Protein AF-A0A924IIY8-F1 (afdb_monomer_lite)

Radius of gyration: 19.08 Å; chains: 1; bounding box: 59×40×42 Å

Foldseek 3Di:
DLLVVLLVVCCVQLPPNRPDCPDDDDDPDDDDDDDDPVPVQVLLVCCLVRPLCSQLLDWAWDFALLCVVLVQALVLLVVLVVLQVVLVWDDDPQWIDGPLEDDIFGRLSCLSPVDPVSVVDTTDTATKGWDLQQQEPVQWDADPVSDIDGDDSSRTDIDHSCLNLLRHLLCLLQQQQDQPHSVSLHLSLVLLCQQPVDQFLLDAGDDDDPVSCVRVSSVSSSSSNRSSSNSSNVSCVSNVNDDGDTCLSVLSSNLSSLSVSSPDPSGDSSSNSSSSRSNRVSSVVND

pLDDT: mean 81.84, std 19.18, range [26.52, 98.5]

Structure (mmCIF, N/CA/C/O backbone):
data_AF-A0A924IIY8-F1
#
_entry.id   AF-A0A924IIY8-F1
#
loop_
_atom_site.group_PDB
_atom_site.id
_atom_site.type_symbol
_atom_site.label_atom_id
_atom_site.label_alt_id
_atom_site.label_comp_id
_atom_site.label_asym_id
_atom_site.label_entity_id
_atom_site.label_seq_id
_atom_site.pdbx_PDB_ins_code
_atom_site.Cartn_x
_atom_site.Cartn_y
_atom_site.Cartn_z
_atom_site.occupancy
_atom_site.B_iso_or_equiv
_atom_site.auth_seq_id
_atom_site.auth_comp_id
_atom_site.auth_asym_id
_atom_site.auth_atom_id
_atom_site.pdbx_PDB_model_num
ATOM 1 N N . ALA A 1 1 ? -24.918 -17.134 3.881 1.00 52.47 1 ALA A N 1
ATOM 2 C CA . ALA A 1 1 ? -24.886 -17.350 5.351 1.00 52.47 1 ALA A CA 1
ATOM 3 C C . ALA A 1 1 ? -23.780 -16.541 6.041 1.00 52.47 1 ALA A C 1
ATOM 5 O O . ALA A 1 1 ? -24.113 -15.755 6.914 1.00 52.47 1 ALA A O 1
ATOM 6 N N . LYS A 1 2 ? -22.499 -16.675 5.645 1.00 52.25 2 LYS A N 1
ATOM 7 C CA . LYS A 1 2 ? -21.386 -15.888 6.226 1.00 52.25 2 LYS A CA 1
ATOM 8 C C . LYS A 1 2 ? -21.508 -14.377 5.997 1.00 52.25 2 LYS A C 1
ATOM 10 O O . LYS A 1 2 ? -21.365 -13.621 6.942 1.00 52.25 2 LYS A O 1
ATOM 15 N N . GLU A 1 3 ? -21.839 -13.957 4.778 1.00 44.81 3 GLU A N 1
ATOM 16 C CA . GLU A 1 3 ? -21.998 -12.534 4.438 1.00 44.81 3 GLU A CA 1
ATOM 17 C C . GLU A 1 3 ? -23.143 -11.870 5.212 1.00 44.81 3 GLU A C 1
ATOM 19 O O . GLU A 1 3 ? -22.973 -10.800 5.780 1.00 44.81 3 GLU A O 1
ATOM 24 N N . ARG A 1 4 ? -24.279 -12.564 5.342 1.00 54.59 4 ARG A N 1
ATOM 25 C CA . ARG A 1 4 ? -25.405 -12.128 6.176 1.00 54.59 4 ARG A CA 1
ATOM 26 C C . ARG A 1 4 ? -24.995 -11.906 7.635 1.00 54.59 4 ARG A C 1
ATOM 28 O O . ARG A 1 4 ? -25.274 -10.847 8.177 1.00 54.59 4 ARG A O 1
ATOM 35 N N . ALA A 1 5 ? -24.300 -12.871 8.240 1.00 59.94 5 ALA A N 1
ATOM 36 C CA . ALA A 1 5 ? -23.811 -12.738 9.612 1.00 59.94 5 ALA A CA 1
ATOM 37 C C . ALA A 1 5 ? -22.799 -11.586 9.760 1.00 59.94 5 ALA A C 1
ATOM 39 O O . ALA A 1 5 ? -22.789 -10.899 10.779 1.00 59.94 5 ALA A O 1
ATOM 40 N N . ALA A 1 6 ? -21.973 -11.354 8.733 1.00 57.12 6 ALA A N 1
ATOM 41 C CA . ALA A 1 6 ? -21.043 -10.237 8.698 1.00 57.12 6 ALA A CA 1
ATOM 42 C C . ALA A 1 6 ? -21.792 -8.898 8.664 1.00 57.12 6 ALA A C 1
ATOM 44 O O . ALA A 1 6 ? -21.551 -8.074 9.537 1.00 57.12 6 ALA A O 1
ATOM 45 N N . VAL A 1 7 ? -22.754 -8.713 7.752 1.00 56.12 7 VAL A N 1
ATOM 46 C CA . VAL A 1 7 ? -23.570 -7.487 7.650 1.00 56.12 7 VAL A CA 1
ATOM 47 C C . VAL A 1 7 ? -24.354 -7.221 8.940 1.00 56.12 7 VAL A C 1
ATOM 49 O O . VAL A 1 7 ? -24.272 -6.119 9.478 1.00 56.12 7 VAL A O 1
ATOM 52 N N . GLU A 1 8 ? -25.024 -8.234 9.498 1.00 61.72 8 GLU A N 1
ATOM 53 C CA . GLU A 1 8 ? -25.770 -8.120 10.764 1.00 61.72 8 GLU A CA 1
ATOM 54 C C . GLU A 1 8 ? -24.857 -7.694 11.938 1.00 61.72 8 GLU A C 1
ATOM 56 O O . GLU A 1 8 ? -25.282 -6.962 12.832 1.00 61.72 8 GLU A O 1
ATOM 61 N N . SER A 1 9 ? -23.573 -8.080 11.926 1.00 62.53 9 SER A N 1
ATOM 62 C CA . SER A 1 9 ? -22.620 -7.717 12.988 1.00 62.53 9 SER A CA 1
ATOM 63 C C . SER A 1 9 ? -22.178 -6.242 12.974 1.00 62.53 9 SER A C 1
ATOM 65 O O . SER A 1 9 ? -21.829 -5.697 14.025 1.00 62.53 9 SER A O 1
ATOM 67 N N . ILE A 1 10 ? -22.242 -5.576 11.815 1.00 59.53 10 ILE A N 1
ATOM 68 C CA . ILE A 1 10 ? -21.814 -4.177 11.602 1.00 59.53 10 ILE A CA 1
ATOM 69 C C . ILE A 1 10 ? -22.979 -3.180 11.588 1.00 59.53 10 ILE A C 1
ATOM 71 O O . ILE A 1 10 ? -22.729 -1.975 11.661 1.00 59.53 10 ILE A O 1
ATOM 75 N N . GLU A 1 11 ? -24.237 -3.635 11.558 1.00 55.94 11 GLU A N 1
ATOM 76 C CA . GLU A 1 11 ? -25.427 -2.762 11.587 1.00 55.94 11 GLU A CA 1
ATOM 77 C C . GLU A 1 11 ? -25.399 -1.779 12.772 1.00 55.94 11 GLU A C 1
ATOM 79 O O . GLU A 1 11 ? -25.671 -0.585 12.617 1.00 55.94 11 GLU A O 1
ATOM 84 N N . ASN A 1 12 ? -24.953 -2.250 13.941 1.00 53.00 12 ASN A N 1
ATOM 85 C CA . ASN A 1 12 ? -24.800 -1.428 15.146 1.00 53.00 12 ASN A CA 1
ATOM 86 C C . ASN A 1 12 ? -23.658 -0.395 15.052 1.00 53.00 12 ASN A C 1
ATOM 88 O O . ASN A 1 12 ? -23.669 0.589 15.792 1.00 53.00 12 ASN A O 1
ATOM 92 N N . ALA A 1 13 ? -22.674 -0.604 14.169 1.00 49.53 13 ALA A N 1
ATOM 93 C CA . ALA A 1 13 ? -21.545 0.305 13.950 1.00 49.53 13 ALA A CA 1
ATOM 94 C C . ALA A 1 13 ? -21.816 1.334 12.833 1.00 49.53 13 ALA A C 1
ATOM 96 O O . ALA A 1 13 ? -21.339 2.465 12.907 1.00 49.53 13 ALA A O 1
ATOM 97 N N . LEU A 1 14 ? -22.602 0.973 11.810 1.00 44.78 14 LEU A N 1
ATOM 98 C CA . LEU A 1 14 ? -22.901 1.835 10.654 1.00 44.78 14 LEU A CA 1
ATOM 99 C C . LEU A 1 14 ? -24.165 2.704 10.836 1.00 44.78 14 LEU A C 1
ATOM 101 O O . LEU A 1 14 ? -24.318 3.730 10.156 1.00 44.78 14 LEU A O 1
ATOM 105 N N . GLY A 1 15 ? -25.058 2.349 11.769 1.00 54.72 15 GLY A N 1
ATOM 106 C CA . GLY A 1 15 ? -26.266 3.119 12.092 1.00 54.72 15 GLY A CA 1
ATOM 107 C C . GLY A 1 15 ? -27.217 3.269 10.893 1.00 54.72 15 GLY A C 1
ATOM 108 O O . GLY A 1 15 ? -27.428 2.329 10.136 1.00 54.72 15 GLY A O 1
ATOM 109 N N . PHE A 1 16 ? -27.783 4.465 10.668 1.00 36.94 16 PHE A N 1
ATOM 110 C CA . PHE A 1 16 ? -28.710 4.745 9.546 1.00 36.94 16 PHE A CA 1
ATOM 111 C C . PHE A 1 16 ? -28.099 4.626 8.134 1.00 36.94 16 PHE A C 1
ATOM 113 O O . PHE A 1 16 ? -28.838 4.705 7.159 1.00 36.94 16 PHE A O 1
ATOM 120 N N . VAL A 1 17 ? -26.773 4.474 8.018 1.00 36.62 17 VAL A N 1
ATOM 121 C CA . VAL A 1 17 ? -26.061 4.251 6.739 1.00 36.62 17 VAL A CA 1
ATOM 122 C C . VAL A 1 17 ? -25.710 2.772 6.553 1.00 36.62 17 VAL A C 1
ATOM 124 O O . VAL A 1 17 ? -25.133 2.396 5.538 1.00 36.62 17 VAL A O 1
ATOM 127 N N . SER A 1 18 ? -26.089 1.913 7.507 1.00 35.19 18 SER A N 1
ATOM 128 C CA . SER A 1 18 ? -26.049 0.476 7.280 1.00 35.19 18 SER A CA 1
ATOM 129 C C . SER A 1 18 ? -26.914 0.133 6.063 1.00 35.19 18 SER A C 1
ATOM 131 O O . SER A 1 18 ? -28.050 0.624 5.995 1.00 35.19 18 SER A O 1
ATOM 133 N N . PRO A 1 19 ? -26.433 -0.692 5.114 1.00 38.88 19 PRO A N 1
ATOM 134 C CA . PRO A 1 19 ? -27.313 -1.276 4.118 1.00 38.88 19 PRO A CA 1
ATOM 135 C C . PRO A 1 19 ? -28.394 -2.051 4.874 1.00 38.88 19 PRO A C 1
ATOM 137 O O . PRO A 1 19 ? -28.122 -3.093 5.463 1.00 38.88 19 PRO A O 1
ATOM 140 N N . ARG A 1 20 ? -29.624 -1.529 4.922 1.00 33.03 20 ARG A N 1
ATOM 141 C CA . ARG A 1 20 ? -30.752 -2.323 5.407 1.00 33.03 20 ARG A CA 1
ATOM 142 C C . ARG A 1 20 ? -31.046 -3.329 4.310 1.00 33.03 20 ARG A C 1
ATOM 144 O O . ARG A 1 20 ? -31.446 -2.926 3.219 1.00 33.03 20 ARG A O 1
ATOM 151 N N . MET A 1 21 ? -30.824 -4.613 4.576 1.00 34.44 21 MET A N 1
ATOM 152 C CA . MET A 1 21 ? -31.260 -5.662 3.656 1.00 34.44 21 MET A CA 1
ATOM 153 C C . MET A 1 21 ? -32.789 -5.633 3.582 1.00 34.44 21 MET A C 1
ATOM 155 O O . MET A 1 21 ? -33.468 -6.123 4.479 1.00 34.44 21 MET A O 1
ATOM 159 N N . ALA A 1 22 ? -33.322 -4.997 2.538 1.00 32.97 22 ALA A N 1
ATOM 160 C CA . ALA A 1 22 ? -34.757 -4.926 2.292 1.00 32.97 22 ALA A CA 1
ATOM 161 C C . ALA A 1 22 ? -35.257 -6.173 1.545 1.00 32.97 22 ALA A C 1
ATOM 163 O O . ALA A 1 22 ? -36.327 -6.666 1.874 1.00 32.97 22 ALA A O 1
ATOM 164 N N . GLU A 1 23 ? -34.473 -6.707 0.600 1.00 26.52 23 GLU A N 1
ATOM 165 C CA . GLU A 1 23 ? -34.802 -7.901 -0.191 1.00 26.52 23 GLU A CA 1
ATOM 166 C C . GLU A 1 23 ? -33.554 -8.465 -0.901 1.00 26.52 23 GLU A C 1
ATOM 168 O O . GLU A 1 23 ? -32.590 -7.740 -1.153 1.00 26.52 23 GLU A O 1
ATOM 173 N N . PHE A 1 24 ? -33.570 -9.769 -1.201 1.00 31.72 24 PHE A N 1
ATOM 174 C CA . PHE A 1 24 ? -32.517 -10.499 -1.919 1.00 31.72 24 PHE A CA 1
ATOM 175 C C . PHE A 1 24 ? -32.886 -10.604 -3.405 1.00 31.72 24 PHE A C 1
ATOM 177 O O . PHE A 1 24 ? -33.968 -11.093 -3.724 1.00 31.72 24 PHE A O 1
ATOM 184 N N . ALA A 1 25 ? -31.992 -10.187 -4.305 1.00 30.00 25 ALA A N 1
ATOM 185 C CA . ALA A 1 25 ? -32.131 -10.398 -5.745 1.00 30.00 25 ALA A CA 1
ATOM 186 C C . ALA A 1 25 ? -30.875 -11.096 -6.282 1.00 30.00 25 ALA A C 1
ATOM 188 O O . ALA A 1 25 ? -29.786 -10.524 -6.252 1.00 30.00 25 ALA A O 1
ATOM 189 N N . ASP A 1 26 ? -31.041 -12.331 -6.757 1.00 31.41 26 ASP A N 1
ATOM 190 C CA . ASP A 1 26 ? -30.013 -13.067 -7.492 1.00 31.41 26 ASP A CA 1
ATOM 191 C C . ASP A 1 26 ? -30.068 -12.615 -8.957 1.00 31.41 26 ASP A C 1
ATOM 193 O O . ASP A 1 26 ? -31.024 -12.908 -9.678 1.00 31.41 26 ASP A O 1
ATOM 197 N N . LEU A 1 27 ? -29.107 -11.790 -9.368 1.00 34.91 27 LEU A N 1
ATOM 198 C CA . LEU A 1 27 ? -29.024 -11.256 -10.725 1.00 34.91 27 LEU A CA 1
ATOM 199 C C . LEU A 1 27 ? -27.827 -11.900 -11.424 1.00 34.91 27 LEU A C 1
ATOM 201 O O . LEU A 1 27 ? -26.723 -11.362 -11.421 1.00 34.91 27 LEU A O 1
ATOM 205 N N . GLU A 1 28 ? -28.076 -13.054 -12.043 1.00 34.31 28 GLU A N 1
ATOM 206 C CA . GLU A 1 28 ? -27.078 -13.938 -12.664 1.00 34.31 28 GLU A CA 1
ATOM 207 C C . GLU A 1 28 ? -26.211 -13.282 -13.765 1.00 34.31 28 GLU A C 1
ATOM 209 O O . GLU A 1 28 ? -25.183 -13.846 -14.139 1.00 34.31 28 GLU A O 1
ATOM 214 N N . THR A 1 29 ? -26.585 -12.121 -14.327 1.00 27.55 29 THR A N 1
ATOM 215 C CA . THR A 1 29 ? -25.996 -11.661 -15.605 1.00 27.55 29 THR A CA 1
ATOM 216 C C . THR A 1 29 ? -25.625 -10.181 -15.730 1.00 27.55 29 THR A C 1
ATOM 218 O O . THR A 1 29 ? -25.222 -9.772 -16.819 1.00 27.55 29 THR A O 1
ATOM 221 N N . LEU A 1 30 ? -25.732 -9.341 -14.694 1.00 30.48 30 LEU A N 1
ATOM 222 C CA . LEU A 1 30 ? -25.447 -7.903 -14.845 1.00 30.48 30 LEU A CA 1
ATOM 223 C C . LEU A 1 30 ? -24.623 -7.331 -13.691 1.00 30.48 30 LEU A C 1
ATOM 225 O O . LEU A 1 30 ? -25.127 -7.090 -12.601 1.00 30.48 30 LEU A O 1
ATOM 229 N N . GLY A 1 31 ? -23.364 -7.011 -13.988 1.00 31.70 31 GLY A N 1
ATOM 230 C CA . GLY A 1 31 ? -22.522 -6.176 -13.143 1.00 31.70 31 GLY A CA 1
ATOM 231 C C . GLY A 1 31 ? -21.610 -5.305 -13.996 1.00 31.70 31 GLY A C 1
ATOM 232 O O . GLY A 1 31 ? -20.780 -5.831 -14.729 1.00 31.70 31 GLY A O 1
ATOM 233 N N . ALA A 1 32 ? -21.787 -3.983 -13.913 1.00 28.19 32 ALA A N 1
ATOM 234 C CA . ALA A 1 32 ? -20.709 -2.988 -13.861 1.00 28.19 32 ALA A CA 1
ATOM 235 C C . ALA A 1 32 ? -21.269 -1.578 -14.080 1.00 28.19 32 ALA A C 1
ATOM 237 O O . ALA A 1 32 ? -21.849 -1.287 -15.125 1.00 28.19 32 ALA A O 1
ATOM 238 N N . ILE A 1 33 ? -20.977 -0.666 -13.152 1.00 31.86 33 ILE A N 1
ATOM 239 C CA . ILE A 1 33 ? -20.959 0.764 -13.458 1.00 31.86 33 ILE A CA 1
ATOM 240 C C . ILE A 1 33 ? -19.500 1.221 -13.409 1.00 31.86 33 ILE A C 1
ATOM 242 O O . ILE A 1 33 ? -18.837 1.158 -12.377 1.00 31.86 33 ILE A O 1
ATOM 246 N N . LYS A 1 34 ? -18.974 1.621 -14.570 1.00 29.75 34 LYS A N 1
ATOM 247 C CA . LYS A 1 34 ? -17.578 2.018 -14.777 1.00 29.75 34 LYS A CA 1
ATOM 248 C C . LYS A 1 34 ? -17.485 3.543 -14.743 1.00 29.75 34 LYS A C 1
ATOM 250 O O . LYS A 1 34 ? -17.785 4.187 -15.743 1.00 29.75 34 LYS A O 1
ATOM 255 N N . TYR A 1 35 ? -17.034 4.122 -13.632 1.00 35.03 35 TYR A N 1
ATOM 256 C CA . TYR A 1 35 ? -16.759 5.561 -13.565 1.00 35.03 35 TYR A CA 1
ATOM 257 C C . TYR A 1 35 ? -15.285 5.877 -13.821 1.00 35.03 35 TYR A C 1
ATOM 259 O O . TYR A 1 35 ? -14.370 5.219 -13.322 1.00 35.03 35 TYR A O 1
ATOM 267 N N . GLN A 1 36 ? -15.064 6.904 -14.642 1.00 36.47 36 GLN A N 1
ATOM 268 C CA . GLN A 1 36 ? -13.743 7.426 -14.962 1.00 36.47 36 GLN A CA 1
ATOM 269 C C . GLN A 1 36 ? -13.103 8.061 -13.725 1.00 36.47 36 GLN A C 1
ATOM 271 O O . GLN A 1 36 ? -13.748 8.752 -12.942 1.00 36.47 36 GLN A O 1
ATOM 276 N N . PHE A 1 37 ? -11.790 7.874 -13.601 1.00 40.72 37 PHE A N 1
ATOM 277 C CA . PHE A 1 37 ? -10.950 8.260 -12.467 1.00 40.72 37 PHE A CA 1
ATOM 278 C C . PHE A 1 37 ? -10.978 9.769 -12.129 1.00 40.72 37 PHE A C 1
ATOM 280 O O . PHE A 1 37 ? -10.287 10.185 -11.214 1.00 40.72 37 PHE A O 1
ATOM 287 N N . ALA A 1 38 ? -11.714 10.632 -12.837 1.00 36.38 38 ALA A N 1
ATOM 288 C CA . ALA A 1 38 ? -11.591 12.093 -12.804 1.00 36.38 38 ALA A CA 1
ATOM 289 C C . ALA A 1 38 ? -11.835 12.746 -11.423 1.00 36.38 38 ALA A C 1
ATOM 291 O O . ALA A 1 38 ? -11.122 13.691 -11.100 1.00 36.38 38 ALA A O 1
ATOM 292 N N . ALA A 1 39 ? -12.703 12.199 -10.564 1.00 48.41 39 ALA A N 1
ATOM 293 C CA . ALA A 1 39 ? -13.100 12.831 -9.293 1.00 48.41 39 ALA A CA 1
ATOM 294 C C . ALA A 1 39 ? -12.535 12.175 -8.012 1.00 48.41 39 ALA A C 1
ATOM 296 O O . ALA A 1 39 ? -13.076 12.382 -6.929 1.00 48.41 39 ALA A O 1
ATOM 297 N N . VAL A 1 40 ? -11.447 11.397 -8.109 1.00 52.75 40 VAL A N 1
ATOM 298 C CA . VAL A 1 40 ? -10.916 10.557 -7.009 1.00 52.75 40 VAL A CA 1
ATOM 299 C C . VAL A 1 40 ? -10.747 11.291 -5.681 1.00 52.75 40 VAL A C 1
ATOM 301 O O . VAL A 1 40 ? -11.051 10.693 -4.667 1.00 52.75 40 VAL A O 1
ATOM 304 N N . GLN A 1 41 ? -10.325 12.557 -5.638 1.00 52.94 41 GLN A N 1
ATOM 305 C CA . GLN A 1 41 ? -10.025 13.224 -4.363 1.00 52.94 41 GLN A CA 1
ATOM 306 C C . GLN A 1 41 ? -11.276 13.547 -3.528 1.00 52.94 41 GLN A C 1
ATOM 308 O O . GLN A 1 41 ? -11.368 13.114 -2.382 1.00 52.94 41 GLN A O 1
ATOM 313 N N . ALA A 1 42 ? -12.251 14.268 -4.092 1.00 53.75 42 ALA A N 1
ATOM 314 C CA . ALA A 1 42 ? -13.511 14.579 -3.401 1.00 53.75 42 ALA A CA 1
ATOM 315 C C . ALA A 1 42 ? -14.303 13.301 -3.076 1.00 53.75 42 ALA A C 1
ATOM 317 O O . ALA A 1 42 ? -14.979 13.189 -2.055 1.00 53.75 42 ALA A O 1
ATOM 318 N N . LEU A 1 43 ? -14.161 12.304 -3.940 1.00 57.06 43 LEU A N 1
ATOM 319 C CA . LEU A 1 43 ? -14.801 11.013 -3.820 1.00 57.06 43 LEU A CA 1
ATOM 320 C C . LEU A 1 43 ? -14.168 10.142 -2.725 1.00 57.06 43 LEU A C 1
ATOM 322 O O . LEU A 1 43 ? -14.888 9.612 -1.885 1.00 57.06 43 LEU A O 1
ATOM 326 N N . PHE A 1 44 ? -12.836 10.081 -2.647 1.00 62.44 44 PHE A N 1
ATOM 327 C CA . PHE A 1 44 ? -12.134 9.445 -1.530 1.00 62.44 44 PHE A CA 1
ATOM 328 C C . PHE A 1 44 ? -12.436 10.147 -0.217 1.00 62.44 44 PHE A C 1
ATOM 330 O O . PHE A 1 44 ? -12.646 9.476 0.785 1.00 62.44 44 PHE A O 1
ATOM 337 N N . GLN A 1 45 ? -12.507 11.482 -0.215 1.00 64.38 45 GLN A N 1
ATOM 338 C CA . GLN A 1 45 ? -12.931 12.228 0.967 1.00 64.38 45 GLN A CA 1
ATOM 339 C C . GLN A 1 45 ? -14.332 11.801 1.410 1.00 64.38 45 GLN A C 1
ATOM 341 O O . GLN A 1 45 ? -14.527 11.561 2.596 1.00 64.38 45 GLN A O 1
ATOM 346 N N . ASN A 1 46 ? -15.285 11.622 0.492 1.00 66.38 46 ASN A N 1
ATOM 347 C CA . ASN A 1 46 ? -16.622 11.137 0.838 1.00 66.38 46 ASN A CA 1
ATOM 348 C C . ASN A 1 46 ? -16.620 9.693 1.367 1.00 66.38 46 ASN A C 1
ATOM 350 O O . ASN A 1 46 ? -17.227 9.454 2.411 1.00 66.38 46 ASN A O 1
ATOM 354 N N . VAL A 1 47 ? -15.907 8.758 0.725 1.00 69.75 47 VAL A N 1
ATOM 355 C CA . VAL A 1 47 ? -15.739 7.368 1.210 1.00 69.75 47 VAL A CA 1
ATOM 356 C C . VAL A 1 47 ? -15.166 7.365 2.627 1.00 69.75 47 VAL A C 1
ATOM 358 O O . VAL A 1 47 ? -15.718 6.751 3.546 1.00 69.75 47 VAL A O 1
ATOM 361 N N . VAL A 1 48 ? -14.074 8.107 2.811 1.00 70.62 48 VAL A N 1
ATOM 362 C CA . VAL A 1 48 ? -13.335 8.191 4.066 1.00 70.62 48 VAL A CA 1
ATOM 363 C C . VAL A 1 48 ? -14.203 8.802 5.165 1.00 70.62 48 VAL A C 1
ATOM 365 O O . VAL A 1 48 ? -14.313 8.240 6.253 1.00 70.62 48 VAL A O 1
ATOM 368 N N . GLN A 1 49 ? -14.859 9.928 4.887 1.00 67.88 49 GLN A N 1
ATOM 369 C CA . GLN A 1 49 ? -15.634 10.666 5.883 1.00 67.88 49 GLN A CA 1
ATOM 370 C C . GLN A 1 49 ? -16.969 10.000 6.224 1.00 67.88 49 GLN A C 1
ATOM 372 O O . GLN A 1 49 ? -17.381 10.027 7.383 1.00 67.88 49 GLN A O 1
ATOM 377 N N . ARG A 1 50 ? -17.670 9.421 5.241 1.00 66.12 50 ARG A N 1
ATOM 378 C CA . ARG A 1 50 ? -19.036 8.910 5.444 1.00 66.12 50 ARG A CA 1
ATOM 379 C C . ARG A 1 50 ? -19.077 7.450 5.870 1.00 66.12 50 ARG A C 1
ATOM 381 O O . ARG A 1 50 ? -19.916 7.109 6.700 1.00 66.12 50 ARG A O 1
ATOM 388 N N . VAL A 1 51 ? -18.201 6.612 5.318 1.00 69.38 51 VAL A N 1
ATOM 389 C CA . VAL A 1 51 ? -18.262 5.154 5.502 1.00 69.38 51 VAL A CA 1
ATOM 390 C C . VAL A 1 51 ? -17.164 4.695 6.452 1.00 69.38 51 VAL A C 1
ATOM 392 O O . VAL A 1 51 ? -17.445 4.193 7.539 1.00 69.38 51 VAL A O 1
ATOM 395 N N . MET A 1 52 ? -15.909 4.947 6.086 1.00 75.19 52 MET A N 1
ATOM 396 C CA . MET A 1 52 ? -14.750 4.458 6.832 1.00 75.19 52 MET A CA 1
ATOM 397 C C . MET A 1 52 ? -14.696 5.029 8.251 1.00 75.19 52 MET A C 1
ATOM 399 O O . MET A 1 52 ? -14.645 4.270 9.214 1.00 75.19 52 MET A O 1
ATOM 403 N N . ARG A 1 53 ? -14.812 6.353 8.422 1.00 72.06 53 ARG A N 1
ATOM 404 C CA . ARG A 1 53 ? -14.806 6.970 9.759 1.00 72.06 53 ARG A CA 1
ATOM 405 C C . ARG A 1 53 ? -15.870 6.427 10.704 1.00 72.06 53 ARG A C 1
ATOM 407 O O . ARG A 1 53 ? -15.658 6.534 11.900 1.00 72.06 53 ARG A O 1
ATOM 414 N N . ARG A 1 54 ? -16.990 5.890 10.203 1.00 71.00 54 ARG A N 1
ATOM 415 C CA . ARG A 1 54 ? -18.038 5.270 11.032 1.00 71.00 54 ARG A CA 1
ATOM 416 C C . ARG A 1 54 ? -17.692 3.840 11.418 1.00 71.00 54 ARG A C 1
ATOM 418 O O . ARG A 1 54 ? -17.822 3.478 12.581 1.00 71.00 54 ARG A O 1
ATOM 425 N N . LEU A 1 55 ? -17.189 3.067 10.460 1.00 71.75 55 LEU A N 1
ATOM 426 C CA . LEU A 1 55 ? -16.734 1.703 10.710 1.00 71.75 55 LEU A CA 1
ATOM 427 C C . LEU A 1 55 ? -15.603 1.664 11.754 1.00 71.75 55 LEU A C 1
ATOM 429 O O . LEU A 1 55 ? -15.572 0.781 12.608 1.00 71.75 55 LEU A O 1
ATOM 433 N N . TYR A 1 56 ? -14.728 2.672 11.743 1.00 78.62 56 TYR A N 1
ATOM 434 C CA . TYR A 1 56 ? -13.525 2.713 12.576 1.00 78.62 56 TYR A CA 1
ATOM 435 C C . TYR A 1 56 ? -13.665 3.472 13.916 1.00 78.62 56 TYR A C 1
ATOM 437 O O . TYR A 1 56 ? -12.658 3.683 14.590 1.00 78.62 56 TYR A O 1
ATOM 445 N N . GLN A 1 57 ? -14.882 3.850 14.351 1.00 69.88 57 GLN A N 1
ATOM 446 C CA . GLN A 1 57 ? -15.127 4.705 15.544 1.00 69.88 57 GLN A CA 1
ATOM 447 C C . GLN A 1 57 ? -14.723 4.100 16.899 1.00 69.88 57 GLN A C 1
ATOM 449 O O . GLN A 1 57 ? -14.841 4.764 17.926 1.00 69.88 57 GLN A O 1
ATOM 454 N N . LYS A 1 58 ? -14.294 2.838 16.938 1.00 78.06 58 LYS A N 1
ATOM 455 C CA . LYS A 1 58 ? -13.970 2.117 18.179 1.00 78.06 58 LYS A CA 1
ATOM 456 C C . LYS A 1 58 ? -12.684 1.319 18.035 1.00 78.06 58 LYS A C 1
ATOM 458 O O . LYS A 1 58 ? -12.662 0.119 18.289 1.00 78.06 58 LYS A O 1
ATOM 463 N N . THR A 1 59 ? -11.633 1.984 17.569 1.00 85.38 59 THR A N 1
ATOM 464 C CA . THR A 1 59 ? -10.311 1.363 17.533 1.00 85.38 59 THR A CA 1
ATOM 465 C C . THR A 1 59 ? -9.747 1.311 18.954 1.00 85.38 59 THR A C 1
ATOM 467 O O . THR A 1 59 ? -9.699 2.329 19.639 1.00 85.38 59 THR A O 1
ATOM 470 N N . THR A 1 60 ? -9.337 0.132 19.408 1.00 88.06 60 THR A N 1
ATOM 471 C CA . THR A 1 60 ? -8.696 -0.108 20.708 1.00 88.06 60 THR A CA 1
ATOM 472 C C . THR A 1 60 ? -7.368 -0.815 20.502 1.00 88.06 60 THR A C 1
ATOM 474 O O . THR A 1 60 ? -7.185 -1.502 19.502 1.00 88.06 60 THR A O 1
ATOM 477 N N . VAL A 1 61 ? -6.434 -0.693 21.440 1.00 91.56 61 VAL A N 1
ATOM 478 C CA . VAL A 1 61 ? -5.200 -1.488 21.391 1.00 91.56 61 VAL A CA 1
ATOM 479 C C . VAL A 1 61 ? -5.504 -2.918 21.838 1.00 91.56 61 VAL A C 1
ATOM 481 O O . VAL A 1 61 ? -6.116 -3.122 22.884 1.00 91.56 61 VAL A O 1
ATOM 484 N N . ASP A 1 62 ? -5.085 -3.893 21.040 1.00 92.19 62 ASP A N 1
ATOM 485 C CA . ASP A 1 62 ? -5.178 -5.323 21.341 1.00 92.19 62 ASP A CA 1
ATOM 486 C C . ASP A 1 62 ? -3.888 -6.030 20.894 1.00 92.19 62 ASP A C 1
ATOM 488 O O . ASP A 1 62 ? -3.039 -5.431 20.232 1.00 92.19 62 ASP A O 1
ATOM 492 N N . ARG A 1 63 ? -3.702 -7.300 21.253 1.00 92.12 63 ARG A N 1
ATOM 493 C CA . ARG A 1 63 ? -2.503 -8.071 20.919 1.00 92.12 63 ARG A CA 1
ATOM 494 C C . ARG A 1 63 ? -2.766 -9.016 19.751 1.00 92.12 63 ARG A C 1
ATOM 496 O O . ARG A 1 63 ? -3.508 -9.985 19.886 1.00 92.12 63 ARG A O 1
ATOM 503 N N . LEU A 1 64 ? -2.082 -8.803 18.623 1.00 91.12 64 LEU A N 1
ATOM 504 C CA . LEU A 1 64 ? -2.150 -9.698 17.463 1.00 91.12 64 LEU A CA 1
ATOM 505 C C . LEU A 1 64 ? -0.795 -10.302 17.112 1.00 91.12 64 LEU A C 1
ATOM 507 O O . LEU A 1 64 ? 0.232 -9.628 17.026 1.00 91.12 64 LEU A O 1
ATOM 511 N N . GLN A 1 65 ? -0.814 -11.592 16.789 1.00 90.94 65 GLN A N 1
ATOM 512 C CA . GLN A 1 65 ? 0.280 -12.236 16.073 1.00 90.94 65 GLN A CA 1
ATOM 513 C C . GLN A 1 65 ? 0.177 -11.859 14.594 1.00 90.94 65 GLN A C 1
ATOM 515 O O . GLN A 1 65 ? -0.410 -12.584 13.790 1.00 90.94 65 GLN A O 1
ATOM 520 N N . LEU A 1 66 ? 0.731 -10.698 14.231 1.00 90.00 66 LEU A N 1
ATOM 521 C CA . LEU A 1 66 ? 0.570 -10.098 12.898 1.00 90.00 66 LEU A CA 1
ATOM 522 C C . LEU A 1 66 ? 0.972 -11.017 11.750 1.00 90.00 66 LEU A C 1
ATOM 524 O O . LEU A 1 66 ? 0.472 -10.903 10.635 1.00 90.00 66 LEU A O 1
ATOM 528 N N . HIS A 1 67 ? 1.874 -11.943 12.024 1.00 86.81 67 HIS A N 1
ATOM 529 C CA . HIS A 1 67 ? 2.312 -12.890 11.037 1.00 86.81 67 HIS A CA 1
ATOM 530 C C . HIS A 1 67 ? 1.271 -13.961 10.687 1.00 86.81 67 HIS A C 1
ATOM 532 O O . HIS A 1 67 ? 1.119 -14.295 9.514 1.00 86.81 67 HIS A O 1
ATOM 538 N N . GLN A 1 68 ? 0.539 -14.460 11.691 1.00 88.00 68 GLN A N 1
ATOM 539 C CA . GLN A 1 68 ? -0.604 -15.354 11.495 1.00 88.00 68 GLN A CA 1
ATOM 540 C C . GLN A 1 68 ? -1.758 -14.565 10.898 1.00 88.00 68 GLN A C 1
ATOM 542 O O . GLN A 1 68 ? -2.394 -15.020 9.956 1.00 88.00 68 GLN A O 1
ATOM 547 N N . TYR A 1 69 ? -1.965 -13.347 11.404 1.00 92.56 69 TYR A N 1
ATOM 548 C CA . TYR A 1 69 ? -3.014 -12.444 10.954 1.00 92.56 69 TYR A CA 1
ATOM 549 C C . TYR A 1 69 ? -2.934 -12.132 9.451 1.00 92.56 69 TYR A C 1
ATOM 551 O O . TYR A 1 69 ? -3.945 -12.178 8.758 1.00 92.56 69 TYR A O 1
ATOM 559 N N . TYR A 1 70 ? -1.734 -11.846 8.936 1.00 92.56 70 TYR A N 1
ATOM 560 C CA . TYR A 1 70 ? -1.494 -11.635 7.502 1.00 92.56 70 TYR A CA 1
ATOM 561 C C . TYR A 1 70 ? -1.169 -12.921 6.734 1.00 92.56 70 TYR A C 1
ATOM 563 O O . TYR A 1 70 ? -0.868 -12.870 5.539 1.00 92.56 70 TYR A O 1
ATOM 571 N N . GLU A 1 71 ? -1.263 -14.068 7.408 1.00 89.88 71 GLU A N 1
ATOM 572 C CA . GLU A 1 71 ? -1.052 -15.406 6.865 1.00 89.88 71 GLU A CA 1
ATOM 573 C C . GLU A 1 71 ? 0.287 -15.577 6.149 1.00 89.88 71 GLU A C 1
ATOM 575 O O . GLU A 1 71 ? 0.368 -16.287 5.148 1.00 89.88 71 GLU A O 1
ATOM 580 N N . PHE A 1 72 ? 1.357 -14.939 6.619 1.00 88.00 72 PHE A N 1
ATOM 581 C CA . PHE A 1 72 ? 2.660 -15.170 6.011 1.00 88.00 72 PHE A CA 1
ATOM 582 C C . PHE A 1 72 ? 3.014 -16.657 6.121 1.00 88.00 72 PHE A C 1
ATOM 584 O O . PHE A 1 72 ? 2.842 -17.279 7.169 1.00 88.00 72 PHE A O 1
ATOM 591 N N . GLN A 1 73 ? 3.506 -17.244 5.027 1.00 85.31 73 GLN A N 1
ATOM 592 C CA . GLN A 1 73 ? 3.892 -18.655 4.972 1.00 85.31 73 GLN A CA 1
ATOM 593 C C . GLN A 1 73 ? 5.118 -18.841 4.068 1.00 85.31 73 GLN A C 1
ATOM 595 O O . GLN A 1 73 ? 5.188 -18.195 3.017 1.00 85.31 73 GLN A O 1
ATOM 600 N N . PRO A 1 74 ? 6.040 -19.772 4.388 1.00 84.88 74 PRO A N 1
ATOM 601 C CA . PRO A 1 74 ? 7.238 -20.013 3.576 1.00 84.88 74 PRO A CA 1
ATOM 602 C C . PRO A 1 74 ? 6.942 -20.313 2.099 1.00 84.88 74 PRO A C 1
ATOM 604 O O . PRO A 1 74 ? 7.663 -19.860 1.209 1.00 84.88 74 PRO A O 1
ATOM 607 N N . ARG A 1 75 ? 5.825 -21.002 1.811 1.00 85.19 75 ARG A N 1
ATOM 608 C CA . ARG A 1 75 ? 5.383 -21.310 0.437 1.00 85.19 75 ARG A CA 1
ATOM 609 C C . ARG A 1 75 ? 5.195 -20.064 -0.440 1.00 85.19 75 ARG A C 1
ATOM 611 O O . ARG A 1 75 ? 5.368 -20.140 -1.656 1.00 85.19 75 ARG A O 1
ATOM 618 N N . TYR A 1 76 ? 4.872 -18.913 0.156 1.00 86.50 76 TYR A N 1
ATOM 619 C CA . TYR A 1 76 ? 4.706 -17.660 -0.583 1.00 86.50 76 TYR A CA 1
ATOM 620 C C . TYR A 1 76 ? 6.035 -17.093 -1.078 1.00 86.50 76 TYR A C 1
ATOM 622 O O . TYR A 1 76 ? 6.039 -16.429 -2.112 1.00 86.50 76 TYR A O 1
ATOM 630 N N . GLY A 1 77 ? 7.163 -17.434 -0.446 1.00 86.19 77 GLY A N 1
ATOM 631 C CA . GLY A 1 77 ? 8.489 -17.120 -0.978 1.00 86.19 77 GLY A CA 1
ATOM 632 C C . GLY A 1 77 ? 8.717 -17.781 -2.336 1.00 86.19 77 GLY A C 1
ATOM 633 O O . GLY A 1 77 ? 9.026 -17.101 -3.311 1.00 86.19 77 GLY A O 1
ATOM 634 N N . GLY A 1 78 ? 8.459 -19.090 -2.434 1.00 88.25 78 GLY A N 1
ATOM 635 C CA . GLY A 1 78 ? 8.574 -19.836 -3.692 1.00 88.25 78 GLY A CA 1
ATOM 636 C C . GLY A 1 78 ? 7.656 -19.299 -4.794 1.00 88.25 78 GLY A C 1
ATOM 637 O O . GLY A 1 78 ? 8.111 -19.081 -5.917 1.00 88.25 78 GLY A O 1
ATOM 638 N N . LYS A 1 79 ? 6.389 -19.009 -4.461 1.00 90.44 79 LYS A N 1
ATOM 639 C CA . LYS A 1 79 ? 5.422 -18.420 -5.406 1.00 90.44 79 LYS A CA 1
ATOM 640 C C . LYS A 1 79 ? 5.856 -17.030 -5.887 1.00 90.44 79 LYS A C 1
ATOM 642 O O . LYS A 1 79 ? 5.830 -16.770 -7.085 1.00 90.44 79 LYS A O 1
ATOM 647 N N . THR A 1 80 ? 6.302 -16.165 -4.975 1.00 91.56 80 THR A N 1
ATOM 648 C CA . THR A 1 80 ? 6.792 -14.813 -5.304 1.00 91.56 80 THR A CA 1
ATOM 649 C C . THR A 1 80 ? 7.989 -14.881 -6.251 1.00 91.56 80 THR A C 1
ATOM 651 O O . THR A 1 80 ? 8.026 -14.161 -7.244 1.00 91.56 80 THR A O 1
ATOM 654 N N . LEU A 1 81 ? 8.939 -15.788 -5.997 1.00 92.00 81 LEU A N 1
ATOM 655 C CA . LEU A 1 81 ? 10.100 -15.992 -6.868 1.00 92.00 81 LEU A CA 1
ATOM 656 C C . LEU A 1 81 ? 9.735 -16.520 -8.254 1.00 92.00 81 LEU A C 1
ATOM 658 O O . LEU A 1 81 ? 10.372 -16.137 -9.232 1.00 92.00 81 LEU A O 1
ATOM 662 N N . ALA A 1 82 ? 8.756 -17.422 -8.347 1.00 94.19 82 ALA A N 1
ATOM 663 C CA . ALA A 1 82 ? 8.290 -17.932 -9.632 1.00 94.19 82 ALA A CA 1
ATOM 664 C C . ALA A 1 82 ? 7.741 -16.788 -10.498 1.00 94.19 82 ALA A C 1
ATOM 666 O O . ALA A 1 82 ? 8.253 -16.560 -11.593 1.00 94.19 82 ALA A O 1
ATOM 667 N N . ILE A 1 83 ? 6.822 -15.988 -9.947 1.00 95.69 83 ILE A N 1
ATOM 668 C CA . ILE A 1 83 ? 6.243 -14.838 -10.656 1.00 95.69 83 ILE A CA 1
ATOM 669 C C . ILE A 1 83 ? 7.319 -13.792 -10.975 1.00 95.69 83 ILE A C 1
ATOM 671 O O . ILE A 1 83 ? 7.352 -13.239 -12.069 1.00 95.69 83 ILE A O 1
ATOM 675 N N . ALA A 1 84 ? 8.257 -13.538 -10.061 1.00 96.25 84 ALA A N 1
ATOM 676 C CA . ALA A 1 84 ? 9.352 -12.608 -10.318 1.00 96.25 84 ALA A CA 1
ATOM 677 C C . ALA A 1 84 ? 10.200 -13.023 -11.535 1.00 96.25 84 ALA A C 1
ATOM 679 O O . ALA A 1 84 ? 10.542 -12.173 -12.360 1.00 96.25 84 ALA A O 1
ATOM 680 N N . ARG A 1 85 ? 10.494 -14.322 -11.697 1.00 97.00 85 ARG A N 1
ATOM 681 C CA . ARG A 1 85 ? 11.194 -14.839 -12.887 1.00 97.00 85 ARG A CA 1
ATOM 682 C C . ARG A 1 85 ? 10.366 -14.666 -14.158 1.00 97.00 85 ARG A C 1
ATOM 684 O O . ARG A 1 85 ? 10.924 -14.257 -15.172 1.00 97.00 85 ARG A O 1
ATOM 691 N N . GLU A 1 86 ? 9.057 -14.908 -14.101 1.00 97.50 86 GLU A N 1
ATOM 692 C CA . GLU A 1 86 ? 8.137 -14.670 -15.227 1.00 97.50 86 GLU A CA 1
ATOM 693 C C . GLU A 1 86 ? 8.103 -13.190 -15.639 1.00 97.50 86 GLU A C 1
ATOM 695 O O . GLU A 1 86 ? 8.077 -12.867 -16.825 1.00 97.50 86 GLU A O 1
ATOM 700 N N . LEU A 1 87 ? 8.209 -12.271 -14.674 1.00 97.19 87 LEU A N 1
ATOM 701 C CA . LEU A 1 87 ? 8.322 -10.829 -14.923 1.00 97.19 87 LEU A CA 1
ATOM 702 C C . LEU A 1 87 ? 9.696 -10.408 -15.482 1.00 97.19 87 LEU A C 1
ATOM 704 O O . LEU A 1 87 ? 9.886 -9.231 -15.818 1.00 97.19 87 LEU A O 1
ATOM 708 N N . GLY A 1 88 ? 10.637 -11.348 -15.609 1.00 97.31 88 GLY A N 1
ATOM 709 C CA . GLY A 1 88 ? 11.985 -11.154 -16.141 1.00 97.31 88 GLY A CA 1
ATOM 710 C C . GLY A 1 88 ? 13.028 -10.754 -15.097 1.00 97.31 88 GLY A C 1
ATOM 711 O O . GLY A 1 88 ? 14.113 -10.305 -15.474 1.00 97.31 88 GLY A O 1
ATOM 712 N N . ALA A 1 89 ? 12.723 -10.878 -13.803 1.00 97.50 89 ALA A N 1
ATOM 713 C CA . ALA A 1 89 ? 13.676 -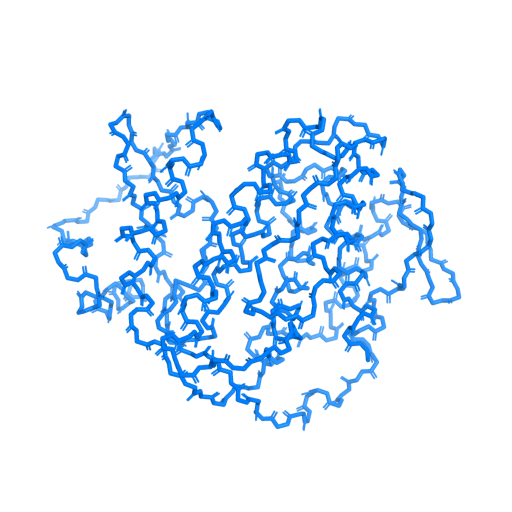10.566 -12.750 1.00 97.50 89 ALA A CA 1
ATOM 714 C C . ALA A 1 89 ? 14.860 -11.545 -12.753 1.00 97.50 89 ALA A C 1
ATOM 716 O O . ALA A 1 89 ? 14.689 -12.756 -12.924 1.00 97.50 89 ALA A O 1
ATOM 717 N N . LYS A 1 90 ? 16.072 -11.021 -12.542 1.00 96.81 90 LYS A N 1
ATOM 718 C CA . LYS A 1 90 ? 17.298 -11.830 -12.440 1.00 96.81 90 LYS A CA 1
ATOM 719 C C . LYS A 1 90 ? 17.785 -11.840 -11.004 1.00 96.81 90 LYS A C 1
ATOM 721 O O . LYS A 1 90 ? 17.760 -10.802 -10.356 1.00 96.81 90 LYS A O 1
ATOM 726 N N . PHE A 1 91 ? 18.270 -12.986 -10.542 1.00 95.50 91 PHE A N 1
ATOM 727 C CA . PHE A 1 91 ? 18.690 -13.202 -9.159 1.00 95.50 91 PHE A CA 1
ATOM 728 C C . PHE A 1 91 ? 20.185 -13.514 -9.082 1.00 95.50 91 PHE A C 1
ATOM 730 O O . PHE A 1 91 ? 20.705 -14.250 -9.921 1.00 95.50 91 PHE A O 1
ATOM 737 N N . GLY A 1 92 ? 20.865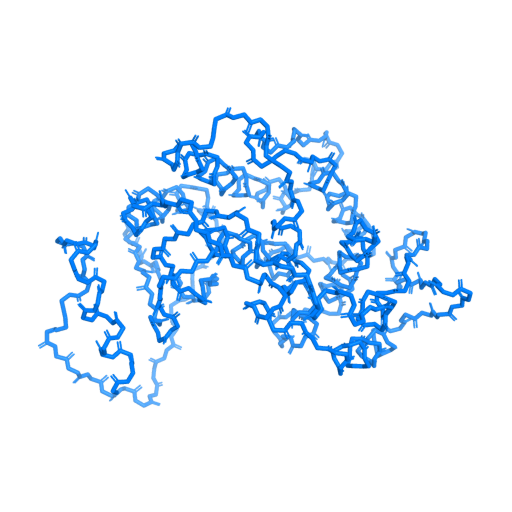 -12.995 -8.061 1.00 92.19 92 GLY A N 1
ATOM 738 C CA . GLY A 1 92 ? 22.277 -13.272 -7.797 1.00 92.19 92 GLY A CA 1
ATOM 739 C C . GLY A 1 92 ? 22.719 -12.737 -6.436 1.00 92.19 92 GLY A C 1
ATOM 740 O O . GLY A 1 92 ? 22.329 -11.642 -6.049 1.00 92.19 92 GLY A O 1
ATOM 741 N N . ALA A 1 93 ? 23.514 -13.518 -5.694 1.00 89.62 93 ALA A N 1
ATOM 742 C CA . ALA A 1 93 ? 24.074 -13.138 -4.387 1.00 89.62 93 ALA A CA 1
ATOM 743 C C . ALA A 1 93 ? 23.040 -12.582 -3.374 1.00 89.62 93 ALA A C 1
ATOM 745 O O . ALA A 1 93 ? 23.298 -11.611 -2.668 1.00 89.62 93 ALA A O 1
ATOM 746 N N . GLY A 1 94 ? 21.840 -13.175 -3.321 1.00 89.81 94 GLY A N 1
ATOM 747 C CA . GLY A 1 94 ? 20.755 -12.717 -2.443 1.00 89.81 94 GLY A CA 1
ATOM 748 C C . GLY A 1 94 ? 20.090 -11.407 -2.882 1.00 89.81 94 GLY A C 1
ATOM 749 O O . GLY A 1 94 ? 19.279 -10.859 -2.137 1.00 89.81 94 GLY A O 1
ATOM 750 N N . ARG A 1 95 ? 20.403 -10.904 -4.076 1.00 94.62 95 ARG A N 1
ATOM 751 C CA . ARG A 1 95 ? 19.795 -9.724 -4.692 1.00 94.62 95 ARG A CA 1
ATOM 752 C C . ARG A 1 95 ? 19.035 -10.088 -5.963 1.00 94.62 95 ARG A C 1
ATOM 754 O O . ARG A 1 95 ? 19.181 -11.185 -6.506 1.00 94.62 95 ARG A O 1
ATOM 761 N N . MET A 1 96 ? 18.223 -9.148 -6.426 1.00 96.25 96 MET A N 1
ATOM 762 C CA . MET A 1 96 ? 17.383 -9.257 -7.606 1.00 96.25 96 MET A CA 1
ATOM 763 C C . MET A 1 96 ? 17.399 -7.949 -8.406 1.00 96.25 96 MET A C 1
ATOM 765 O O . MET A 1 96 ? 17.336 -6.871 -7.823 1.00 96.25 96 MET A O 1
ATOM 769 N N . THR A 1 97 ? 17.405 -8.031 -9.735 1.00 97.88 97 THR A N 1
ATOM 770 C CA . THR A 1 97 ? 17.096 -6.894 -10.620 1.00 97.88 97 THR A CA 1
ATOM 771 C C . THR A 1 97 ? 15.678 -7.012 -11.157 1.00 97.88 97 THR A C 1
ATOM 773 O O . THR A 1 97 ? 15.206 -8.115 -11.434 1.00 97.88 97 THR A O 1
ATOM 776 N N . VAL A 1 98 ? 15.000 -5.877 -11.325 1.00 97.88 98 VAL A N 1
ATOM 777 C CA . VAL A 1 98 ? 13.662 -5.801 -11.927 1.00 97.88 98 VAL A CA 1
ATOM 778 C C . VAL A 1 98 ? 13.788 -5.104 -13.286 1.00 97.88 98 VAL A C 1
ATOM 780 O O . VAL A 1 98 ? 14.353 -4.013 -13.343 1.00 97.88 98 VAL A O 1
ATOM 783 N N . PRO A 1 99 ? 13.302 -5.687 -14.398 1.00 97.94 99 PRO A N 1
ATOM 784 C CA . PRO A 1 99 ? 13.442 -5.050 -15.705 1.00 97.94 99 PRO A CA 1
ATOM 785 C C . PRO A 1 99 ? 12.739 -3.690 -15.772 1.00 97.94 99 PRO A C 1
ATOM 787 O O . PRO A 1 99 ? 11.621 -3.544 -15.278 1.00 97.94 99 PRO A O 1
ATOM 790 N N . GLY A 1 100 ? 13.381 -2.716 -16.419 1.00 94.81 100 GLY A N 1
ATOM 791 C CA . GLY A 1 100 ? 12.875 -1.343 -16.517 1.00 94.81 100 GLY A CA 1
ATOM 792 C C . GLY A 1 100 ? 13.098 -0.498 -15.260 1.00 94.81 100 GLY A C 1
ATOM 793 O O . GLY A 1 100 ? 12.552 0.595 -15.157 1.00 94.81 100 GLY A O 1
ATOM 794 N N . VAL A 1 101 ? 13.891 -0.998 -14.307 1.00 95.81 101 VAL A N 1
ATOM 795 C CA . VAL A 1 101 ? 14.193 -0.336 -13.037 1.00 95.81 101 VAL A CA 1
ATOM 796 C C . VAL A 1 101 ? 15.698 -0.293 -12.816 1.00 95.81 101 VAL A C 1
ATOM 798 O O . VAL A 1 101 ? 16.396 -1.286 -13.011 1.00 95.81 101 VAL A O 1
ATOM 801 N N . ALA A 1 102 ? 16.198 0.854 -12.375 1.00 94.69 102 ALA A N 1
ATOM 802 C CA . ALA A 1 102 ? 17.580 1.036 -11.979 1.00 94.69 102 ALA A CA 1
ATOM 803 C C . ALA A 1 102 ? 17.843 0.495 -10.564 1.00 94.69 102 ALA A C 1
ATOM 805 O O . ALA A 1 102 ? 17.103 0.770 -9.615 1.00 94.69 102 ALA A O 1
ATOM 806 N N . GLY A 1 103 ? 18.972 -0.201 -10.425 1.00 92.50 103 GLY A N 1
ATOM 807 C CA . GLY A 1 103 ? 19.484 -0.707 -9.156 1.00 92.50 103 GLY A CA 1
ATOM 808 C C . GLY A 1 103 ? 19.011 -2.114 -8.796 1.00 92.50 103 GLY A C 1
ATOM 809 O O . GLY A 1 103 ? 18.133 -2.699 -9.430 1.00 92.50 103 GLY A O 1
ATOM 810 N N . ASP A 1 104 ? 19.622 -2.635 -7.734 1.00 95.06 104 ASP A N 1
ATOM 811 C CA . ASP A 1 104 ? 19.374 -3.981 -7.236 1.00 95.06 104 ASP A CA 1
ATOM 812 C C . ASP A 1 104 ? 18.501 -3.940 -5.984 1.00 95.06 104 ASP A C 1
ATOM 814 O O . ASP A 1 104 ? 18.696 -3.130 -5.073 1.00 95.06 104 ASP A O 1
ATOM 818 N N . PHE A 1 105 ? 17.601 -4.900 -5.885 1.00 96.31 105 PHE A N 1
ATOM 819 C CA . PHE A 1 105 ? 16.717 -5.113 -4.752 1.00 96.31 105 PHE A CA 1
ATOM 820 C C . PHE A 1 105 ? 17.197 -6.312 -3.950 1.00 96.31 105 PHE A C 1
ATOM 822 O O . PHE A 1 105 ? 17.839 -7.216 -4.484 1.00 96.31 105 PHE A O 1
ATOM 829 N N . GLN A 1 106 ? 16.898 -6.341 -2.659 1.00 93.12 106 GLN A N 1
ATOM 830 C CA . GLN A 1 106 ? 17.078 -7.561 -1.891 1.00 93.12 106 GLN A CA 1
ATOM 831 C C . GLN A 1 106 ? 16.123 -8.645 -2.411 1.00 93.12 106 GLN A C 1
ATOM 833 O O . GLN A 1 106 ? 14.970 -8.358 -2.722 1.00 93.12 106 GLN A O 1
ATOM 838 N N . ASP A 1 107 ? 16.572 -9.900 -2.475 1.00 92.19 107 ASP A N 1
ATOM 839 C CA . ASP A 1 107 ? 15.676 -11.021 -2.758 1.00 92.19 107 ASP A CA 1
ATOM 840 C C . ASP A 1 107 ? 14.570 -11.107 -1.676 1.00 92.19 107 ASP A C 1
ATOM 842 O O . ASP A 1 107 ? 14.885 -11.368 -0.498 1.00 92.19 107 ASP A O 1
ATOM 846 N N . PRO A 1 108 ? 13.282 -10.909 -2.041 1.00 91.44 108 PRO A N 1
ATOM 847 C CA . PRO A 1 108 ? 12.179 -10.948 -1.087 1.00 91.44 108 PRO A CA 1
ATOM 848 C C . PRO A 1 108 ? 11.960 -12.347 -0.504 1.00 91.44 108 PRO A C 1
ATOM 850 O O . PRO A 1 108 ? 11.403 -12.462 0.586 1.00 91.44 108 PRO A O 1
ATOM 853 N N . ALA A 1 109 ? 12.430 -13.417 -1.154 1.00 86.62 109 ALA A N 1
ATOM 854 C CA . ALA A 1 109 ? 12.316 -14.775 -0.630 1.00 86.62 109 ALA A CA 1
ATOM 855 C C . ALA A 1 109 ? 13.025 -14.941 0.706 1.00 86.62 109 ALA A C 1
ATOM 857 O O . ALA A 1 109 ? 12.557 -15.711 1.538 1.00 86.62 109 ALA A O 1
ATOM 858 N N . GLY A 1 110 ? 14.092 -14.175 0.951 1.00 82.81 110 GLY A N 1
ATOM 859 C CA . GLY A 1 110 ? 14.750 -14.167 2.250 1.00 82.81 110 GLY A CA 1
ATOM 860 C C . GLY A 1 110 ? 13.801 -13.763 3.381 1.00 82.81 110 GLY A C 1
ATOM 861 O O . GLY A 1 110 ? 13.895 -14.334 4.451 1.00 82.81 110 GLY A O 1
ATOM 862 N N . PHE A 1 111 ? 12.826 -12.875 3.164 1.00 86.62 111 PHE A N 1
ATOM 863 C CA . PHE A 1 111 ? 11.829 -12.564 4.201 1.00 86.62 111 PHE A CA 1
ATOM 864 C C . PHE A 1 111 ? 10.952 -13.782 4.544 1.00 86.62 111 PHE A C 1
ATOM 866 O O . PHE A 1 111 ? 10.718 -14.074 5.714 1.00 86.62 111 PHE A O 1
ATOM 873 N N . TYR A 1 112 ? 10.526 -14.537 3.527 1.00 82.12 112 TYR A N 1
ATOM 874 C CA . TYR A 1 112 ? 9.688 -15.729 3.699 1.00 82.12 112 TYR A CA 1
ATOM 875 C C . TYR A 1 112 ? 10.466 -16.961 4.185 1.00 82.12 112 TYR A C 1
ATOM 877 O O . TYR A 1 112 ? 9.894 -17.822 4.849 1.00 82.12 112 TYR A O 1
ATOM 885 N N . ALA A 1 113 ? 11.749 -17.060 3.829 1.00 75.56 113 ALA A N 1
ATOM 886 C CA . ALA A 1 113 ? 12.613 -18.195 4.132 1.00 75.56 113 ALA A CA 1
ATOM 887 C C . ALA A 1 113 ? 13.365 -18.034 5.458 1.00 75.56 113 ALA A C 1
ATOM 889 O O . ALA A 1 113 ? 13.614 -19.027 6.134 1.00 75.56 113 ALA A O 1
ATOM 890 N N . ALA A 1 114 ? 13.754 -16.808 5.827 1.00 59.03 114 ALA A N 1
ATOM 891 C CA . ALA A 1 114 ? 14.779 -16.604 6.845 1.00 59.03 114 ALA A CA 1
ATOM 892 C C . ALA A 1 114 ? 14.318 -16.766 8.294 1.00 59.03 114 ALA A C 1
ATOM 894 O O . ALA A 1 114 ? 15.185 -16.667 9.152 1.00 59.03 114 ALA A O 1
ATOM 895 N N . ARG A 1 115 ? 13.037 -16.993 8.628 1.00 60.41 115 ARG A N 1
ATOM 896 C CA . ARG A 1 115 ? 12.647 -17.050 10.051 1.00 60.41 115 ARG A CA 1
ATOM 897 C C . ARG A 1 115 ? 11.418 -17.924 10.354 1.00 60.41 115 ARG A C 1
ATOM 899 O O . ARG A 1 115 ? 10.294 -17.518 10.073 1.00 60.41 115 ARG A O 1
ATOM 906 N N . PRO A 1 116 ? 11.604 -19.042 11.070 1.00 52.44 116 PRO A N 1
ATOM 907 C CA . PRO A 1 116 ? 10.657 -19.553 12.065 1.00 52.44 116 PRO A CA 1
ATOM 908 C C . PRO A 1 116 ? 10.457 -18.575 13.246 1.00 52.44 116 PRO A C 1
ATOM 910 O O . PRO A 1 116 ? 9.551 -18.737 14.052 1.00 52.44 116 PRO A O 1
ATOM 913 N N . ASP A 1 117 ? 11.282 -17.535 13.368 1.00 53.03 117 ASP A N 1
ATOM 914 C CA . ASP A 1 117 ? 11.314 -16.648 14.533 1.00 53.03 117 ASP A CA 1
ATOM 915 C C . ASP A 1 117 ? 10.057 -15.781 14.657 1.00 53.03 117 ASP A C 1
ATOM 917 O O . ASP A 1 117 ? 9.663 -15.446 15.766 1.00 53.03 117 ASP A O 1
ATOM 921 N N . TRP A 1 118 ? 9.412 -15.399 13.545 1.00 59.47 118 TRP A N 1
ATOM 922 C CA . TRP A 1 118 ? 8.113 -14.725 13.628 1.00 59.47 118 TRP A CA 1
ATOM 923 C C . TRP A 1 118 ? 6.974 -15.697 13.895 1.00 59.47 118 TRP A C 1
ATOM 925 O O . TRP A 1 118 ? 6.060 -15.282 14.587 1.00 59.47 118 TRP A O 1
ATOM 935 N N . LEU A 1 119 ? 7.068 -16.969 13.480 1.00 52.59 119 LEU A N 1
ATOM 936 C CA . LEU A 1 119 ? 6.159 -18.032 13.945 1.00 52.59 119 LEU A CA 1
ATOM 937 C C . LEU A 1 119 ? 6.196 -18.194 15.480 1.00 52.59 119 LEU A C 1
ATOM 939 O O . LEU A 1 119 ? 5.234 -18.692 16.056 1.00 52.59 119 LEU A O 1
ATOM 943 N N . GLY A 1 120 ? 7.277 -17.743 16.133 1.00 51.00 120 GLY A N 1
ATOM 944 C CA . GLY A 1 120 ? 7.410 -17.643 17.590 1.00 51.00 120 GLY A CA 1
ATOM 945 C C . GLY A 1 120 ? 7.355 -16.219 18.163 1.00 51.00 120 GLY A C 1
ATOM 946 O O . GLY A 1 120 ? 7.568 -16.060 19.364 1.00 51.00 120 GLY A O 1
ATOM 947 N N . ARG A 1 121 ? 7.100 -15.174 17.357 1.00 64.81 121 ARG A N 1
ATOM 948 C CA . ARG A 1 121 ? 6.946 -13.810 17.891 1.00 64.81 121 ARG A CA 1
ATOM 949 C C . ARG A 1 121 ? 5.640 -13.735 18.664 1.00 64.81 121 ARG A C 1
ATOM 951 O O . ARG A 1 121 ? 4.575 -14.026 18.117 1.00 64.81 121 ARG A O 1
ATOM 958 N N . GLU A 1 122 ? 5.745 -13.303 19.917 1.00 72.06 122 GLU A N 1
ATOM 959 C CA . GLU A 1 122 ? 4.577 -13.009 20.734 1.00 72.06 122 GLU A CA 1
ATOM 960 C C . GLU A 1 122 ? 3.663 -11.993 20.051 1.00 72.06 122 GLU A C 1
ATOM 962 O O . GLU A 1 122 ? 4.087 -11.185 19.221 1.00 72.06 122 GLU A O 1
ATOM 967 N N . ALA A 1 123 ? 2.387 -12.039 20.425 1.00 86.44 123 ALA A N 1
ATOM 968 C CA . ALA A 1 123 ? 1.407 -11.076 19.969 1.00 86.44 123 ALA A CA 1
ATOM 969 C C . ALA A 1 123 ? 1.864 -9.645 20.310 1.00 86.44 123 ALA A C 1
ATOM 971 O O . ALA A 1 123 ? 2.209 -9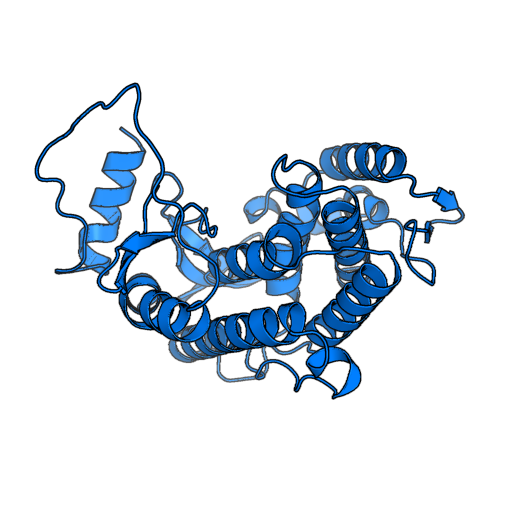.357 21.461 1.00 86.44 123 ALA A O 1
ATOM 972 N N . GLU A 1 124 ? 1.860 -8.772 19.306 1.00 87.38 124 GLU A N 1
ATOM 973 C CA . GLU A 1 124 ? 2.281 -7.374 19.407 1.00 87.38 124 GLU A CA 1
ATOM 974 C C . GLU A 1 124 ? 1.060 -6.495 19.690 1.00 87.38 124 GLU A C 1
ATOM 976 O O . GLU A 1 124 ? -0.017 -6.762 19.156 1.00 87.38 124 GLU A O 1
ATOM 981 N N . GLU A 1 125 ? 1.225 -5.456 20.510 1.00 90.38 125 GLU A N 1
ATOM 982 C CA . GLU A 1 125 ? 0.182 -4.450 20.730 1.00 90.38 125 GLU A CA 1
ATOM 983 C C . GLU A 1 125 ? -0.036 -3.640 19.450 1.00 90.38 125 GLU A C 1
ATOM 985 O O . GLU A 1 125 ? 0.881 -2.998 18.930 1.00 90.38 125 GLU A O 1
ATOM 990 N N . VAL A 1 126 ? -1.253 -3.709 18.923 1.00 91.38 126 VAL A N 1
ATOM 991 C CA . VAL A 1 126 ? -1.659 -3.113 17.654 1.00 91.38 126 VAL A CA 1
ATOM 992 C C . VAL A 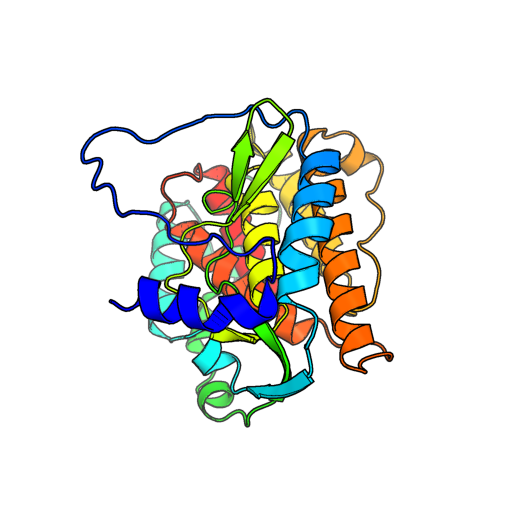1 126 ? -3.049 -2.488 17.781 1.00 91.38 126 VAL A C 1
ATOM 994 O O . VAL A 1 126 ? -3.875 -2.947 18.571 1.00 91.38 126 VAL A O 1
ATOM 997 N N . PRO A 1 127 ? -3.351 -1.453 16.988 1.00 91.56 127 PRO A N 1
ATOM 998 C CA . PRO A 1 127 ? -4.695 -0.896 16.902 1.00 91.56 127 PRO A CA 1
ATOM 999 C C . PRO A 1 127 ? -5.641 -1.900 16.227 1.00 91.56 127 PRO A C 1
ATOM 1001 O O . PRO A 1 127 ? -5.421 -2.302 15.084 1.00 91.56 127 PRO A O 1
ATOM 1004 N N . CYS A 1 128 ? -6.722 -2.268 16.902 1.00 92.88 128 CYS A N 1
ATOM 1005 C CA . CYS A 1 128 ? -7.748 -3.181 16.419 1.00 92.88 128 CYS A CA 1
ATOM 1006 C C . CYS A 1 128 ? -9.129 -2.528 16.429 1.00 92.88 128 CYS A C 1
ATOM 1008 O O . CYS A 1 128 ? -9.466 -1.771 17.331 1.00 92.88 128 CYS A O 1
ATOM 1010 N N . GLY A 1 129 ? -9.949 -2.844 15.435 1.00 90.56 129 GLY A N 1
ATOM 1011 C CA . GLY A 1 129 ? -11.320 -2.353 15.321 1.00 90.56 129 GLY A CA 1
ATOM 1012 C C . GLY A 1 129 ? -12.099 -3.152 14.287 1.00 90.56 129 GLY A C 1
ATOM 1013 O O . GLY A 1 129 ? -11.567 -4.093 13.698 1.00 90.56 129 GLY A O 1
ATOM 1014 N N . TRP A 1 130 ? -13.361 -2.789 14.058 1.00 90.12 130 TRP A N 1
ATOM 1015 C CA . TRP A 1 130 ? -14.109 -3.344 12.933 1.00 90.12 130 TRP A CA 1
ATOM 1016 C C . TRP A 1 130 ? -13.451 -2.929 11.621 1.00 90.12 130 TRP A C 1
ATOM 1018 O O . TRP A 1 130 ? -13.221 -1.747 11.382 1.00 90.12 130 TRP A O 1
ATOM 1028 N N . ILE A 1 131 ? -13.149 -3.914 10.787 1.00 91.81 131 ILE A N 1
ATOM 1029 C CA . ILE A 1 131 ? -12.590 -3.739 9.453 1.00 91.81 131 ILE A CA 1
ATOM 1030 C C . ILE A 1 131 ? -13.460 -4.472 8.445 1.00 91.81 131 ILE A C 1
ATOM 1032 O O . ILE A 1 131 ? -14.045 -5.507 8.761 1.00 91.81 131 ILE A O 1
ATOM 1036 N N . HIS A 1 132 ? -13.496 -3.967 7.222 1.00 91.81 132 HIS A N 1
ATOM 1037 C CA . HIS A 1 132 ? -14.052 -4.664 6.073 1.00 91.81 132 HIS A CA 1
ATOM 1038 C C . HIS A 1 132 ? -13.266 -5.951 5.782 1.00 91.81 132 HIS A C 1
ATOM 1040 O O . HIS A 1 132 ? -13.831 -6.972 5.400 1.00 91.81 132 HIS A O 1
ATOM 1046 N N . GLY A 1 133 ? -11.942 -5.920 5.963 1.00 91.69 133 GLY A N 1
ATOM 1047 C CA . GLY A 1 133 ? -11.063 -7.082 5.819 1.00 91.69 133 GLY A CA 1
ATOM 1048 C C . GLY A 1 133 ? -10.663 -7.392 4.375 1.00 91.69 133 GLY A C 1
ATOM 1049 O O . GLY A 1 133 ? -9.617 -8.006 4.165 1.00 91.69 133 GLY A O 1
ATOM 1050 N N . ASP A 1 134 ? -11.439 -6.924 3.397 1.00 92.56 134 ASP A N 1
ATOM 1051 C CA . ASP A 1 134 ? -11.099 -6.965 1.970 1.00 92.56 134 ASP A CA 1
ATOM 1052 C C . ASP A 1 134 ? -11.347 -5.626 1.253 1.00 92.56 134 ASP A C 1
ATOM 1054 O O . ASP A 1 134 ? -11.787 -5.595 0.110 1.00 92.56 134 ASP A O 1
ATOM 1058 N N . LEU A 1 135 ? -11.119 -4.481 1.908 1.00 90.56 135 LEU A N 1
ATOM 1059 C CA . LEU A 1 135 ? -11.417 -3.189 1.276 1.00 90.56 135 LEU A CA 1
ATOM 1060 C C . LEU A 1 135 ? -10.446 -2.859 0.129 1.00 90.56 135 LEU A C 1
ATOM 1062 O O . LEU A 1 135 ? -9.327 -2.400 0.351 1.00 90.56 135 LEU A O 1
ATOM 1066 N N . ASN A 1 136 ? -10.889 -3.098 -1.100 1.00 88.69 136 ASN A N 1
ATOM 1067 C CA . ASN A 1 136 ? -10.226 -2.727 -2.349 1.00 88.69 136 ASN A CA 1
ATOM 1068 C C . ASN A 1 136 ? -11.104 -1.726 -3.129 1.00 88.69 136 ASN A C 1
ATOM 1070 O O . ASN A 1 136 ? -12.245 -1.459 -2.749 1.00 88.69 136 ASN A O 1
ATOM 1074 N N . LEU A 1 137 ? -10.591 -1.152 -4.218 1.00 85.62 137 LEU A N 1
ATOM 1075 C CA . LEU A 1 137 ? -11.330 -0.160 -5.007 1.00 85.62 137 LEU A CA 1
ATOM 1076 C C . LEU A 1 137 ? -12.516 -0.744 -5.789 1.00 85.62 137 LEU A C 1
ATOM 1078 O O . LEU A 1 137 ? -13.364 0.033 -6.216 1.00 85.62 137 LEU A O 1
ATOM 1082 N N . ALA A 1 138 ? -12.587 -2.061 -5.998 1.00 85.00 138 ALA A N 1
ATOM 1083 C CA . ALA A 1 138 ? -13.761 -2.715 -6.583 1.00 85.00 138 ALA A CA 1
ATOM 1084 C C . ALA A 1 138 ? -14.904 -2.875 -5.564 1.00 85.00 138 ALA A C 1
ATOM 1086 O O . ALA A 1 138 ? -16.069 -2.874 -5.950 1.00 85.00 138 ALA A O 1
ATOM 1087 N N . ASN A 1 139 ? -14.578 -2.894 -4.268 1.00 87.94 139 ASN A N 1
ATOM 1088 C CA . ASN A 1 139 ? -15.542 -2.965 -3.166 1.00 87.94 139 ASN A CA 1
ATOM 1089 C C . ASN A 1 139 ? -16.105 -1.589 -2.758 1.00 87.94 139 ASN A C 1
ATOM 1091 O O . ASN A 1 139 ? -16.775 -1.456 -1.732 1.00 87.94 139 ASN A O 1
ATOM 1095 N N . ILE A 1 140 ? -15.846 -0.555 -3.566 1.00 83.00 140 ILE A N 1
ATOM 1096 C CA . ILE A 1 140 ? -16.385 0.796 -3.406 1.00 83.00 140 ILE A CA 1
ATOM 1097 C C . ILE A 1 140 ? -17.181 1.152 -4.662 1.00 83.00 140 ILE A C 1
ATOM 1099 O O . ILE A 1 140 ? -16.619 1.339 -5.741 1.00 83.00 140 ILE A O 1
ATOM 1103 N N . LEU A 1 141 ? -18.495 1.297 -4.505 1.00 76.56 141 LEU A N 1
ATOM 1104 C CA . LEU A 1 141 ? -19.394 1.742 -5.561 1.00 76.56 141 LEU A CA 1
ATOM 1105 C C . LEU A 1 141 ? -19.699 3.225 -5.431 1.00 76.56 141 LEU A C 1
ATOM 1107 O O . LEU A 1 141 ? -19.796 3.785 -4.338 1.00 76.56 141 LEU A O 1
ATOM 1111 N N . LEU A 1 142 ? -19.883 3.845 -6.586 1.00 72.56 142 LEU A N 1
ATOM 1112 C CA . LEU A 1 142 ? -20.160 5.261 -6.734 1.00 72.56 142 LEU A CA 1
ATOM 1113 C C . LEU A 1 142 ? -21.296 5.390 -7.730 1.00 72.56 142 LEU A C 1
ATOM 1115 O O . LEU A 1 142 ? -21.302 4.656 -8.717 1.00 72.56 142 LEU A O 1
ATOM 1119 N N . ASP A 1 143 ? -22.229 6.300 -7.488 1.00 68.62 143 ASP A N 1
ATOM 1120 C CA . ASP A 1 143 ? -23.250 6.644 -8.475 1.00 68.62 143 ASP A CA 1
ATOM 1121 C C . ASP A 1 143 ? -22.982 8.007 -9.127 1.00 68.62 143 ASP A C 1
ATOM 1123 O O . ASP A 1 143 ? -22.070 8.747 -8.748 1.00 68.62 143 ASP A O 1
ATOM 1127 N N . GLU A 1 144 ? -23.792 8.334 -10.131 1.00 65.75 144 GLU A N 1
ATOM 1128 C CA . GLU A 1 144 ? -23.719 9.581 -10.902 1.00 65.75 144 GLU A CA 1
ATOM 1129 C C . GLU A 1 144 ? -23.953 10.844 -10.063 1.00 65.75 144 GLU A C 1
ATOM 1131 O O . GLU A 1 144 ? -23.516 11.932 -10.439 1.00 65.75 144 GLU A O 1
ATOM 1136 N N . THR A 1 145 ? -24.595 10.702 -8.903 1.00 68.00 145 THR A N 1
ATOM 1137 C CA . THR A 1 145 ? -24.844 11.795 -7.956 1.00 68.00 145 THR A CA 1
ATOM 1138 C C . THR A 1 145 ? -23.749 11.919 -6.893 1.00 68.00 145 THR A C 1
ATOM 1140 O O . THR A 1 145 ? -23.778 12.834 -6.069 1.00 68.00 145 THR A O 1
ATOM 1143 N N . GLY A 1 146 ? -22.750 11.030 -6.923 1.00 64.38 146 GLY A N 1
ATOM 1144 C CA . GLY A 1 146 ? -21.640 11.008 -5.980 1.00 64.38 146 GLY A CA 1
ATOM 1145 C C . GLY A 1 146 ? -21.954 10.310 -4.657 1.00 64.38 146 GLY A C 1
ATOM 1146 O O . GLY A 1 146 ? -21.174 10.455 -3.709 1.00 64.38 146 GLY A O 1
ATOM 1147 N N . ASN A 1 147 ? -23.050 9.547 -4.559 1.00 69.69 147 ASN A N 1
ATOM 1148 C CA . ASN A 1 147 ? -23.236 8.668 -3.408 1.00 69.69 147 ASN A CA 1
ATOM 1149 C C . ASN A 1 147 ? -22.197 7.556 -3.447 1.00 69.69 147 ASN A C 1
ATOM 1151 O O . ASN A 1 147 ? -21.741 7.127 -4.505 1.00 69.69 147 ASN A O 1
ATOM 1155 N N . THR A 1 148 ? -21.813 7.099 -2.263 1.00 73.00 148 THR A N 1
ATOM 1156 C CA . THR A 1 148 ? -20.755 6.116 -2.081 1.00 73.00 148 THR A CA 1
ATOM 1157 C C . THR A 1 148 ? -21.281 4.968 -1.250 1.00 73.00 148 THR A C 1
ATOM 1159 O O . THR A 1 148 ? -21.831 5.191 -0.171 1.00 73.00 148 THR A O 1
ATOM 1162 N N . TRP A 1 149 ? -21.041 3.755 -1.729 1.00 74.12 149 TRP A N 1
ATOM 1163 C CA . TRP A 1 149 ? -21.417 2.521 -1.062 1.00 74.12 149 TRP A CA 1
ATOM 1164 C C . TRP A 1 149 ? -20.191 1.623 -0.933 1.00 74.12 149 TRP A C 1
ATOM 1166 O O . TRP A 1 149 ? -19.360 1.566 -1.837 1.00 74.12 149 TRP A O 1
ATOM 1176 N N . MET A 1 150 ? -20.082 0.931 0.194 1.00 81.38 150 MET A N 1
ATOM 1177 C CA . MET A 1 150 ? -19.124 -0.156 0.384 1.00 81.38 150 MET A CA 1
ATOM 1178 C C . MET A 1 150 ? -19.897 -1.469 0.302 1.00 81.38 150 MET A C 1
ATOM 1180 O O . MET A 1 150 ? -21.034 -1.538 0.769 1.00 81.38 150 MET A O 1
ATOM 1184 N N . ILE A 1 151 ? -19.315 -2.465 -0.354 1.00 82.56 151 ILE A N 1
ATOM 1185 C CA . ILE A 1 151 ? -19.960 -3.746 -0.659 1.00 82.56 151 ILE A CA 1
ATOM 1186 C C . ILE A 1 151 ? -19.008 -4.906 -0.367 1.00 82.56 151 ILE A C 1
ATOM 1188 O O . ILE A 1 151 ? -17.818 -4.678 -0.195 1.00 82.56 151 ILE A O 1
ATOM 1192 N N . ASP A 1 152 ? -19.530 -6.134 -0.395 1.00 85.00 152 ASP A N 1
ATOM 1193 C CA . ASP A 1 152 ? -18.780 -7.379 -0.165 1.00 85.00 152 ASP A CA 1
ATOM 1194 C C . ASP A 1 152 ? -18.175 -7.487 1.246 1.00 85.00 152 ASP A C 1
ATOM 1196 O O . ASP A 1 152 ? -16.969 -7.585 1.478 1.00 85.00 152 ASP A O 1
ATOM 1200 N N . TYR A 1 153 ? -19.068 -7.522 2.233 1.00 86.25 153 TYR A N 1
ATOM 1201 C CA . TYR A 1 153 ? -18.710 -7.555 3.647 1.00 86.25 153 TYR A CA 1
ATOM 1202 C C . TYR A 1 153 ? -18.275 -8.939 4.148 1.00 86.25 153 TYR A C 1
ATOM 1204 O O . TYR A 1 153 ? -18.124 -9.113 5.359 1.00 86.25 153 TYR A O 1
ATOM 1212 N N . VAL A 1 154 ? -18.062 -9.938 3.282 1.00 88.38 154 VAL A N 1
ATOM 1213 C CA . VAL A 1 154 ? -17.879 -11.341 3.704 1.00 88.38 154 VAL A CA 1
ATOM 1214 C C . VAL A 1 154 ? -16.664 -11.558 4.620 1.00 88.38 154 VAL A C 1
ATOM 1216 O O . VAL A 1 154 ? -16.634 -12.518 5.393 1.00 88.38 154 VAL A O 1
ATOM 1219 N N . TRP A 1 155 ? -15.684 -10.653 4.565 1.00 91.25 155 TRP A N 1
ATOM 1220 C CA . TRP A 1 155 ? -14.459 -10.678 5.371 1.00 91.25 155 TRP A CA 1
ATOM 1221 C C . TRP A 1 155 ? -14.492 -9.763 6.600 1.00 91.25 155 TRP A C 1
ATOM 1223 O O . TRP A 1 155 ? -13.483 -9.676 7.316 1.00 91.25 155 TRP A O 1
ATOM 1233 N N . THR A 1 156 ? -15.635 -9.120 6.859 1.00 91.06 156 THR A N 1
ATOM 1234 C CA . THR A 1 156 ? -15.787 -8.144 7.939 1.00 91.06 156 THR A CA 1
ATOM 1235 C C . THR A 1 156 ? -15.623 -8.801 9.296 1.00 91.06 156 THR A C 1
ATOM 1237 O O . THR A 1 156 ? -16.227 -9.834 9.589 1.00 91.06 156 THR A O 1
ATOM 1240 N N . ARG A 1 157 ? -14.782 -8.197 10.133 1.00 92.69 157 ARG A N 1
ATOM 1241 C CA . ARG A 1 157 ? -14.441 -8.701 11.467 1.00 92.69 157 ARG A CA 1
ATOM 1242 C C . ARG A 1 157 ? -13.787 -7.615 12.307 1.00 92.69 157 ARG A C 1
ATOM 1244 O O . ARG A 1 157 ? -13.393 -6.576 11.786 1.00 92.69 157 ARG A O 1
ATOM 1251 N N . VAL A 1 158 ? -13.583 -7.900 13.589 1.00 91.88 158 VAL A N 1
ATOM 1252 C CA . VAL A 1 158 ? -12.582 -7.176 14.377 1.00 91.88 158 VAL A CA 1
ATOM 1253 C C . VAL A 1 158 ? -11.191 -7.634 13.937 1.00 91.88 158 VAL A C 1
ATOM 1255 O O . VAL A 1 158 ? -10.916 -8.833 13.859 1.00 91.88 158 VAL A O 1
ATOM 1258 N N . GLY A 1 159 ? -10.322 -6.686 13.612 1.00 93.56 159 GLY A N 1
ATOM 1259 C CA . GLY A 1 159 ? -8.984 -6.959 13.111 1.00 93.56 159 GLY A CA 1
ATOM 1260 C C . GLY A 1 159 ? -8.080 -5.738 13.185 1.00 93.56 159 GLY A C 1
ATOM 1261 O O . GLY A 1 159 ? -8.456 -4.704 13.729 1.00 93.56 159 GLY A O 1
ATOM 1262 N N . HIS A 1 160 ? -6.877 -5.859 12.633 1.00 94.06 160 HIS A N 1
ATOM 1263 C CA . HIS A 1 160 ? -5.883 -4.793 12.638 1.00 94.06 160 HIS A CA 1
ATOM 1264 C C . HIS A 1 160 ? -6.380 -3.576 11.842 1.00 94.06 160 HIS A C 1
ATOM 1266 O O . HIS A 1 160 ? -6.584 -3.650 10.629 1.00 94.06 160 HIS A O 1
ATOM 1272 N N . ALA A 1 161 ? -6.541 -2.442 12.521 1.00 91.94 161 ALA A N 1
ATOM 1273 C CA . ALA A 1 161 ? -7.286 -1.280 12.037 1.00 91.94 161 ALA A CA 1
ATOM 1274 C C . ALA A 1 161 ? -6.694 -0.631 10.775 1.00 91.94 161 ALA A C 1
ATOM 1276 O O . ALA A 1 161 ? -7.408 0.002 10.004 1.00 91.94 161 ALA A O 1
ATOM 1277 N N . VAL A 1 162 ? -5.392 -0.799 10.528 1.00 93.00 162 VAL A N 1
ATOM 1278 C CA . VAL A 1 162 ? -4.722 -0.225 9.346 1.00 93.00 162 VAL A CA 1
ATOM 1279 C C . VAL A 1 162 ? -4.762 -1.143 8.119 1.00 93.00 162 VAL A C 1
ATOM 1281 O O . VAL A 1 162 ? -4.262 -0.759 7.062 1.00 93.00 162 VAL A O 1
ATOM 1284 N N . GLN A 1 163 ? -5.337 -2.349 8.229 1.00 95.50 163 GLN A N 1
ATOM 1285 C CA . GLN A 1 163 ? -5.374 -3.327 7.138 1.00 95.50 163 GLN A CA 1
ATOM 1286 C C . GLN A 1 163 ? -6.085 -2.784 5.893 1.00 95.50 163 GLN A C 1
ATOM 1288 O O . GLN A 1 163 ? -5.540 -2.876 4.794 1.00 95.50 163 GLN A O 1
ATOM 1293 N N . ASP A 1 164 ? -7.289 -2.241 6.057 1.00 94.19 164 ASP A N 1
ATOM 1294 C CA . ASP A 1 164 ? -8.098 -1.747 4.938 1.00 94.19 164 ASP A CA 1
ATOM 1295 C C . ASP A 1 164 ? -7.462 -0.516 4.284 1.00 94.19 164 ASP A C 1
ATOM 1297 O O . ASP A 1 164 ? -7.496 -0.358 3.066 1.00 94.19 164 ASP A O 1
ATOM 1301 N N . ILE A 1 165 ? -6.793 0.318 5.085 1.00 93.62 165 ILE A N 1
ATOM 1302 C CA . ILE A 1 165 ? -6.015 1.459 4.593 1.00 93.62 165 ILE A CA 1
ATOM 1303 C C . ILE A 1 165 ? -4.849 0.969 3.729 1.00 93.62 165 ILE A C 1
ATOM 1305 O O . ILE A 1 165 ? -4.669 1.456 2.615 1.00 93.62 165 ILE A O 1
ATOM 1309 N N . ALA A 1 166 ? -4.095 -0.030 4.201 1.00 95.88 166 ALA A N 1
ATOM 1310 C CA . ALA A 1 166 ? -2.991 -0.611 3.441 1.00 95.88 166 ALA A CA 1
ATOM 1311 C C . ALA A 1 166 ? -3.468 -1.268 2.136 1.00 95.88 166 ALA A C 1
ATOM 1313 O O . ALA A 1 166 ? -2.773 -1.192 1.122 1.00 95.88 166 ALA A O 1
ATOM 1314 N N . LYS A 1 167 ? -4.649 -1.896 2.149 1.00 95.38 167 LYS A N 1
ATOM 1315 C CA . LYS A 1 167 ? -5.238 -2.537 0.970 1.00 95.38 167 LYS A CA 1
ATOM 1316 C C . LYS A 1 167 ? -5.714 -1.515 -0.069 1.00 95.38 167 LYS A C 1
ATOM 1318 O O . LYS A 1 167 ? -5.430 -1.679 -1.250 1.00 95.38 167 LYS A O 1
ATOM 1323 N N . LEU A 1 168 ? -6.337 -0.415 0.353 1.00 92.62 168 LEU A N 1
ATOM 1324 C CA . LEU A 1 168 ? -6.674 0.684 -0.557 1.00 92.62 168 LEU A CA 1
ATOM 1325 C C . LEU A 1 168 ? -5.429 1.401 -1.095 1.00 92.62 168 LEU A C 1
ATOM 1327 O O . LEU A 1 168 ? -5.368 1.703 -2.287 1.00 92.62 168 LEU A O 1
ATOM 1331 N N . GLU A 1 169 ? -4.420 1.650 -0.251 1.00 95.38 169 GLU A N 1
ATOM 1332 C CA . GLU A 1 169 ? -3.138 2.217 -0.693 1.00 95.38 169 GLU A CA 1
ATOM 1333 C C . GLU A 1 169 ? -2.469 1.304 -1.738 1.00 95.38 169 GLU A C 1
ATOM 1335 O O . GLU A 1 169 ? -1.931 1.797 -2.728 1.00 95.38 169 GLU A O 1
ATOM 1340 N N . ASN A 1 170 ? -2.563 -0.019 -1.583 1.00 96.88 170 ASN A N 1
ATOM 1341 C CA . ASN A 1 170 ? -2.074 -0.988 -2.564 1.00 96.88 170 ASN A CA 1
ATOM 1342 C C . ASN A 1 170 ? -2.732 -0.818 -3.945 1.00 96.88 170 ASN A C 1
ATOM 1344 O O . ASN A 1 170 ? -2.025 -0.720 -4.949 1.00 96.88 170 ASN A O 1
ATOM 1348 N N . ASP A 1 171 ? -4.060 -0.726 -4.008 1.00 93.44 171 ASP A N 1
ATOM 1349 C CA . ASP A 1 171 ? -4.782 -0.540 -5.271 1.00 93.44 171 ASP A CA 1
ATOM 1350 C C . ASP A 1 171 ? -4.451 0.797 -5.940 1.00 93.44 171 ASP A C 1
ATOM 1352 O O . ASP A 1 171 ? -4.262 0.867 -7.160 1.00 93.44 171 ASP A O 1
ATOM 1356 N N . LEU A 1 172 ? -4.342 1.863 -5.140 1.00 92.88 172 LEU A N 1
ATOM 1357 C CA . LEU A 1 172 ? -3.929 3.173 -5.634 1.00 92.88 172 LEU A CA 1
ATOM 1358 C C . LEU A 1 172 ? -2.557 3.088 -6.307 1.00 92.88 172 LEU A C 1
ATOM 1360 O O . LEU A 1 172 ? -2.402 3.634 -7.395 1.00 92.88 172 LEU A O 1
ATOM 1364 N N . LYS A 1 173 ? -1.598 2.370 -5.708 1.00 96.00 173 LYS A N 1
ATOM 1365 C CA . LYS A 1 173 ? -0.230 2.238 -6.227 1.00 96.00 173 LYS A CA 1
ATOM 1366 C C . LYS A 1 173 ? -0.131 1.314 -7.437 1.00 96.00 173 LYS A C 1
ATOM 1368 O O . LYS A 1 173 ? 0.434 1.703 -8.454 1.00 96.00 173 LYS A O 1
ATOM 1373 N N . PHE A 1 174 ? -0.652 0.097 -7.335 1.00 95.88 174 PHE A N 1
ATOM 1374 C CA . PHE A 1 174 ? -0.311 -0.979 -8.271 1.00 95.88 174 PHE A CA 1
ATOM 1375 C C . PHE A 1 174 ? -1.419 -1.318 -9.270 1.00 95.88 174 PHE A C 1
ATOM 1377 O O . PHE A 1 174 ? -1.183 -2.092 -10.191 1.00 95.88 174 PHE A O 1
ATOM 1384 N N . ILE A 1 175 ? -2.613 -0.743 -9.119 1.00 89.19 175 ILE A N 1
ATOM 1385 C CA . ILE A 1 175 ? -3.721 -0.948 -10.062 1.00 89.19 175 ILE A CA 1
ATOM 1386 C C . ILE A 1 175 ? -4.063 0.360 -10.777 1.00 89.19 175 ILE A C 1
ATOM 1388 O O . ILE A 1 175 ? -4.347 0.360 -11.975 1.00 89.19 175 ILE A O 1
ATOM 1392 N N . LYS A 1 176 ? -4.044 1.498 -10.068 1.00 87.75 176 LYS A N 1
ATOM 1393 C CA . LYS A 1 176 ? -4.540 2.771 -10.616 1.00 87.75 176 LYS A CA 1
ATOM 1394 C C . LYS A 1 176 ? -3.488 3.705 -11.191 1.00 87.75 176 LYS A C 1
ATOM 1396 O O . LYS A 1 176 ? -3.869 4.561 -11.986 1.00 87.75 176 LYS A O 1
ATOM 1401 N N . VAL A 1 177 ? -2.207 3.563 -10.848 1.00 90.50 177 VAL A N 1
ATOM 1402 C CA . VAL A 1 177 ? -1.144 4.312 -11.535 1.00 90.50 177 VAL A CA 1
ATOM 1403 C C . VAL A 1 177 ? -0.807 3.593 -12.850 1.00 90.50 177 VAL A C 1
ATOM 1405 O O . VAL A 1 177 ? -0.288 2.475 -12.804 1.00 90.50 177 VAL A O 1
ATOM 1408 N N . PRO A 1 178 ? -1.107 4.182 -14.025 1.00 89.00 178 PRO A N 1
ATOM 1409 C CA . PRO A 1 178 ? -0.699 3.619 -15.304 1.00 89.00 178 PRO A CA 1
ATOM 1410 C C . PRO A 1 178 ? 0.809 3.794 -15.510 1.00 89.00 178 PRO A C 1
ATOM 1412 O O . PRO A 1 178 ? 1.359 4.864 -15.247 1.00 89.00 178 PRO A O 1
ATOM 1415 N N . LEU A 1 179 ? 1.471 2.761 -16.032 1.00 94.06 179 LEU A N 1
ATOM 1416 C CA . LEU A 1 179 ? 2.915 2.755 -16.277 1.00 94.06 179 LEU A CA 1
ATOM 1417 C C . LEU A 1 179 ? 3.185 2.505 -17.766 1.00 94.06 179 LEU A C 1
ATOM 1419 O O . LEU A 1 179 ? 3.355 1.372 -18.216 1.00 94.06 179 LEU A O 1
ATOM 1423 N N . ALA A 1 180 ? 3.201 3.588 -18.546 1.00 91.25 180 ALA A N 1
ATOM 1424 C CA . ALA A 1 180 ? 3.323 3.515 -20.003 1.00 91.25 180 ALA A CA 1
ATOM 1425 C C . ALA A 1 180 ? 4.687 2.975 -20.471 1.00 91.25 180 ALA A C 1
ATOM 1427 O O . ALA A 1 180 ? 4.769 2.263 -21.475 1.00 91.25 180 ALA A O 1
ATOM 1428 N N . ASP A 1 181 ? 5.750 3.286 -19.729 1.00 95.69 181 ASP A N 1
ATOM 1429 C CA . ASP A 1 181 ? 7.133 2.983 -20.078 1.00 95.69 181 ASP A CA 1
ATOM 1430 C C . ASP A 1 181 ? 8.008 2.743 -18.833 1.00 95.69 181 ASP A C 1
ATOM 1432 O O . ASP A 1 181 ? 7.560 2.823 -17.686 1.00 95.69 181 ASP A O 1
ATOM 1436 N N . ASP A 1 182 ? 9.269 2.389 -19.071 1.00 97.50 182 ASP A N 1
ATOM 1437 C CA . ASP A 1 182 ? 10.241 2.109 -18.014 1.00 97.50 182 ASP A CA 1
ATOM 1438 C C . ASP A 1 182 ? 10.616 3.374 -17.209 1.00 97.50 182 ASP A C 1
ATOM 1440 O O . ASP A 1 182 ? 10.690 3.294 -15.983 1.00 97.50 182 ASP A O 1
ATOM 1444 N N . PRO A 1 183 ? 10.754 4.575 -17.812 1.00 96.69 183 PRO A N 1
ATOM 1445 C CA . PRO A 1 183 ? 10.851 5.818 -17.047 1.00 96.69 183 PRO A CA 1
ATOM 1446 C C . PRO A 1 183 ? 9.677 6.066 -16.085 1.00 96.69 183 PRO A C 1
ATOM 1448 O O . PRO A 1 183 ? 9.902 6.541 -14.970 1.00 96.69 183 PRO A O 1
ATOM 1451 N N . ALA A 1 184 ? 8.435 5.761 -16.475 1.00 96.12 184 ALA A N 1
ATOM 1452 C CA . ALA A 1 184 ? 7.266 5.855 -15.599 1.00 96.12 184 ALA A CA 1
ATOM 1453 C C . ALA A 1 184 ? 7.348 4.851 -14.444 1.00 96.12 184 ALA A C 1
ATOM 1455 O O . ALA A 1 184 ? 7.119 5.223 -13.293 1.00 96.12 184 ALA A O 1
ATOM 1456 N N . LEU A 1 185 ? 7.755 3.610 -14.728 1.00 98.00 185 LEU A N 1
ATOM 1457 C CA . LEU A 1 185 ? 8.019 2.601 -13.700 1.00 98.00 185 LEU A CA 1
ATOM 1458 C C . LEU A 1 185 ? 9.107 3.065 -12.714 1.00 98.00 185 LEU A C 1
ATOM 1460 O O . LEU A 1 185 ? 8.922 2.958 -11.501 1.00 98.00 185 LEU A O 1
ATOM 1464 N N . GLN A 1 186 ? 10.203 3.648 -13.204 1.00 97.75 186 GLN A N 1
ATOM 1465 C CA . GLN A 1 186 ? 11.255 4.189 -12.343 1.00 97.75 186 GLN A CA 1
ATOM 1466 C C . GLN A 1 186 ? 10.737 5.327 -11.451 1.00 97.75 186 GLN A C 1
ATOM 1468 O O . GLN A 1 186 ? 11.025 5.341 -10.254 1.00 97.75 186 GLN A O 1
ATOM 1473 N N . ARG A 1 187 ? 9.933 6.255 -11.993 1.00 97.44 187 ARG A N 1
ATOM 1474 C CA . ARG A 1 187 ? 9.303 7.320 -11.191 1.00 97.44 187 ARG A CA 1
ATOM 1475 C C . ARG A 1 187 ? 8.380 6.756 -10.110 1.00 97.44 187 ARG A C 1
ATOM 1477 O O . ARG A 1 187 ? 8.402 7.259 -8.989 1.00 97.44 187 ARG A O 1
ATOM 1484 N N . ALA A 1 188 ? 7.612 5.709 -10.411 1.00 98.12 188 ALA A N 1
ATOM 1485 C CA . ALA A 1 188 ? 6.747 5.050 -9.432 1.00 98.12 188 ALA A CA 1
ATOM 1486 C C . ALA A 1 188 ? 7.549 4.392 -8.294 1.00 98.12 188 ALA A C 1
ATOM 1488 O O . ALA A 1 188 ? 7.153 4.455 -7.133 1.00 98.12 188 ALA A O 1
ATOM 1489 N N . ILE A 1 189 ? 8.720 3.828 -8.593 1.00 98.06 189 ILE A N 1
ATOM 1490 C CA . ILE A 1 189 ? 9.603 3.232 -7.579 1.00 98.06 189 ILE A CA 1
ATOM 1491 C C . ILE A 1 189 ? 10.278 4.298 -6.721 1.00 98.06 189 ILE A C 1
ATOM 1493 O O . ILE A 1 189 ? 10.374 4.141 -5.505 1.00 98.06 189 ILE A O 1
ATOM 1497 N N . ASP A 1 190 ? 10.708 5.401 -7.324 1.00 97.81 190 ASP A N 1
ATOM 1498 C CA . ASP A 1 190 ? 11.207 6.558 -6.584 1.00 97.81 190 ASP A CA 1
ATOM 1499 C C . ASP A 1 190 ? 10.138 7.131 -5.642 1.00 97.81 190 ASP A C 1
ATOM 1501 O O . ASP A 1 190 ? 10.442 7.541 -4.519 1.00 97.81 190 ASP A O 1
ATOM 1505 N N . TRP A 1 191 ? 8.885 7.139 -6.096 1.00 98.25 191 TRP A N 1
ATOM 1506 C CA . TRP A 1 191 ? 7.733 7.525 -5.296 1.00 98.25 191 TRP A CA 1
ATOM 1507 C C . TRP A 1 191 ? 7.461 6.545 -4.148 1.00 98.25 191 TRP A C 1
ATOM 1509 O O . TRP A 1 191 ? 7.280 6.982 -3.015 1.00 98.25 191 TRP A O 1
ATOM 1519 N N . GLU A 1 192 ? 7.531 5.233 -4.377 1.00 97.81 192 GLU A N 1
ATOM 1520 C CA . GLU A 1 192 ? 7.422 4.240 -3.299 1.00 97.81 192 GLU A CA 1
ATOM 1521 C C . GLU A 1 192 ? 8.542 4.401 -2.265 1.00 97.81 192 GLU A C 1
ATOM 1523 O O . GLU A 1 192 ? 8.285 4.366 -1.065 1.00 97.81 192 GLU A O 1
ATOM 1528 N N . ARG A 1 193 ? 9.784 4.662 -2.692 1.00 97.25 193 ARG A N 1
ATOM 1529 C CA . ARG A 1 193 ? 10.890 4.943 -1.760 1.00 97.25 193 ARG A CA 1
ATOM 1530 C C . ARG A 1 193 ? 10.613 6.169 -0.893 1.00 97.25 193 ARG A C 1
ATOM 1532 O O . ARG A 1 193 ? 10.926 6.131 0.293 1.00 97.25 193 ARG A O 1
ATOM 1539 N N . LEU A 1 194 ? 10.014 7.218 -1.462 1.00 96.94 194 LEU A N 1
ATOM 1540 C CA . LEU A 1 194 ? 9.565 8.392 -0.712 1.00 96.94 194 LEU A CA 1
ATOM 1541 C C . LEU A 1 194 ? 8.472 8.017 0.297 1.00 96.94 194 LEU A C 1
ATOM 1543 O O . LEU A 1 194 ? 8.601 8.340 1.471 1.00 96.94 194 LEU A O 1
ATOM 1547 N N . LEU A 1 195 ? 7.422 7.317 -0.141 1.00 95.75 195 LEU A N 1
ATOM 1548 C CA . LEU A 1 195 ? 6.302 6.901 0.712 1.00 95.75 195 LEU A CA 1
ATOM 1549 C C . LEU A 1 195 ? 6.728 5.993 1.865 1.00 95.75 195 LEU A C 1
ATOM 1551 O O . LEU A 1 195 ? 6.082 6.006 2.918 1.00 95.75 195 LEU A O 1
ATOM 1555 N N . LEU A 1 196 ? 7.764 5.190 1.640 1.00 94.81 196 LEU A N 1
ATOM 1556 C CA . LEU A 1 196 ? 8.350 4.322 2.640 1.00 94.81 196 LEU A CA 1
ATOM 1557 C C . LEU A 1 196 ? 9.343 5.079 3.537 1.00 94.81 196 LEU A C 1
ATOM 1559 O O . LEU A 1 196 ? 9.568 4.636 4.645 1.00 94.81 196 LEU A O 1
ATOM 1563 N N . ALA A 1 197 ? 9.947 6.201 3.140 1.00 91.56 197 ALA A N 1
ATOM 1564 C CA . ALA A 1 197 ? 10.962 6.902 3.951 1.00 91.56 197 ALA A CA 1
ATOM 1565 C C . ALA A 1 197 ? 10.498 7.330 5.359 1.00 91.56 197 ALA A C 1
ATOM 1567 O O . ALA A 1 197 ? 11.336 7.656 6.193 1.00 91.56 197 ALA A O 1
ATOM 1568 N N . ASP A 1 198 ? 9.189 7.338 5.599 1.00 85.06 198 ASP A N 1
ATOM 1569 C CA . ASP A 1 198 ? 8.582 7.645 6.884 1.00 85.06 198 ASP A CA 1
ATOM 1570 C C . ASP A 1 198 ? 8.346 6.380 7.727 1.00 85.06 198 ASP A C 1
ATOM 1572 O O . ASP A 1 198 ? 7.644 5.448 7.311 1.00 85.06 198 ASP A O 1
ATOM 1576 N N . ASP A 1 199 ? 8.925 6.383 8.926 1.00 90.44 199 ASP A N 1
ATOM 1577 C CA . ASP A 1 199 ? 8.853 5.291 9.894 1.00 90.44 199 ASP A CA 1
ATOM 1578 C C . ASP A 1 199 ? 7.783 5.540 10.976 1.00 90.44 199 ASP A C 1
ATOM 1580 O O . ASP A 1 199 ? 7.582 4.673 11.832 1.00 90.44 199 ASP A O 1
ATOM 1584 N N . ASP A 1 200 ? 7.077 6.678 10.941 1.00 93.19 200 ASP A N 1
ATOM 1585 C CA . ASP A 1 200 ? 6.016 7.040 11.886 1.00 93.19 200 ASP A CA 1
ATOM 1586 C C . ASP A 1 200 ? 4.621 6.959 11.236 1.00 93.19 200 ASP A C 1
ATOM 1588 O O . ASP A 1 200 ? 4.297 7.623 10.252 1.00 93.19 200 ASP A O 1
ATOM 1592 N N . GLN A 1 201 ? 3.726 6.149 11.802 1.00 91.00 201 GLN A N 1
ATOM 1593 C CA . GLN A 1 201 ? 2.350 6.030 11.316 1.00 91.00 201 GLN A CA 1
ATOM 1594 C C . GLN A 1 201 ? 1.480 7.257 11.618 1.00 91.00 201 GLN A C 1
ATOM 1596 O O . GLN A 1 201 ? 0.427 7.417 10.986 1.00 91.00 201 GLN A O 1
ATOM 1601 N N . LEU A 1 202 ? 1.884 8.105 12.564 1.00 92.88 202 LEU A N 1
ATOM 1602 C CA . LEU A 1 202 ? 1.181 9.342 12.900 1.00 92.88 202 LEU A CA 1
ATOM 1603 C C . LEU A 1 202 ? 1.654 10.543 12.083 1.00 92.88 202 LEU A C 1
ATOM 1605 O O . LEU A 1 202 ? 0.995 11.590 12.122 1.00 92.88 202 LEU A O 1
ATOM 1609 N N . ALA A 1 203 ? 2.774 10.405 11.376 1.00 91.25 203 ALA A N 1
ATOM 1610 C CA . ALA A 1 203 ? 3.294 11.446 10.518 1.00 91.25 203 ALA A CA 1
ATOM 1611 C C . ALA A 1 203 ? 2.440 11.581 9.241 1.00 91.25 203 ALA A C 1
ATOM 1613 O O . ALA A 1 203 ? 1.872 10.598 8.736 1.00 91.25 203 ALA A O 1
ATOM 1614 N N . PRO A 1 204 ? 2.285 12.820 8.737 1.00 89.00 204 PRO A N 1
ATOM 1615 C CA . PRO A 1 204 ? 1.587 13.061 7.485 1.00 89.00 204 PRO A CA 1
ATOM 1616 C C . PRO A 1 204 ? 2.357 12.432 6.323 1.00 89.00 204 PRO A C 1
ATOM 1618 O O . PRO A 1 204 ? 3.574 12.270 6.372 1.00 89.00 204 PRO A O 1
ATOM 1621 N N . ALA A 1 205 ? 1.654 12.134 5.229 1.00 90.44 205 ALA A N 1
ATOM 1622 C CA . ALA A 1 205 ? 2.318 11.662 4.020 1.00 90.44 205 ALA A CA 1
ATOM 1623 C C . ALA A 1 205 ? 3.411 12.661 3.567 1.00 90.44 205 ALA A C 1
ATOM 1625 O O . ALA A 1 205 ? 3.173 13.874 3.591 1.00 90.44 205 ALA A O 1
ATOM 1626 N N . PRO A 1 206 ? 4.586 12.180 3.120 1.00 93.81 206 PRO A N 1
ATOM 1627 C CA . PRO A 1 206 ? 5.686 13.054 2.732 1.00 93.81 206 PRO A CA 1
ATOM 1628 C C . PRO A 1 206 ? 5.290 13.957 1.560 1.00 93.81 206 PRO A C 1
ATOM 1630 O O . PRO A 1 206 ? 4.578 13.538 0.643 1.00 93.81 206 PRO A O 1
ATOM 1633 N N . ALA A 1 207 ? 5.779 15.199 1.576 1.00 93.12 207 ALA A N 1
ATOM 1634 C CA . ALA A 1 207 ? 5.546 16.145 0.492 1.00 93.12 207 ALA A CA 1
ATOM 1635 C C . ALA A 1 207 ? 6.119 15.608 -0.827 1.00 93.12 207 ALA A C 1
ATOM 1637 O O . ALA A 1 207 ? 7.256 15.138 -0.876 1.00 93.12 207 ALA A O 1
ATOM 1638 N N . LEU A 1 208 ? 5.336 15.701 -1.905 1.00 95.69 208 LEU A N 1
ATOM 1639 C CA . LEU A 1 208 ? 5.724 15.180 -3.211 1.00 95.69 208 LEU A CA 1
ATOM 1640 C C . LEU A 1 208 ? 6.729 16.127 -3.895 1.00 95.69 208 LEU A C 1
ATOM 1642 O O . LEU A 1 208 ? 6.373 17.269 -4.194 1.00 95.69 208 LEU A O 1
ATOM 1646 N N . PRO A 1 209 ? 7.969 15.690 -4.189 1.00 96.88 209 PRO A N 1
ATOM 1647 C CA . PRO A 1 209 ? 8.946 16.511 -4.897 1.00 96.88 209 PRO A CA 1
ATOM 1648 C C . PRO A 1 209 ? 8.452 16.909 -6.292 1.00 96.88 209 PRO A C 1
ATOM 1650 O O . PRO A 1 209 ? 7.806 16.108 -6.968 1.00 96.88 209 PRO A O 1
ATOM 1653 N N . ALA A 1 210 ? 8.849 18.093 -6.775 1.00 95.12 210 ALA A N 1
ATOM 1654 C CA . ALA A 1 210 ? 8.401 18.648 -8.061 1.00 95.12 210 ALA A CA 1
ATOM 1655 C C . ALA A 1 210 ? 8.549 17.670 -9.243 1.00 95.12 210 ALA A C 1
ATOM 1657 O O . ALA A 1 210 ? 7.651 17.554 -10.073 1.00 95.12 210 ALA A O 1
ATOM 1658 N N . ARG A 1 211 ? 9.647 16.901 -9.279 1.00 94.56 211 ARG A N 1
ATOM 1659 C CA . ARG A 1 211 ? 9.900 15.886 -10.317 1.00 94.56 211 ARG A CA 1
ATOM 1660 C C . ARG A 1 211 ? 8.841 14.775 -10.367 1.00 94.56 211 ARG A C 1
ATOM 1662 O O . ARG A 1 211 ? 8.577 14.248 -11.438 1.00 94.56 211 ARG A O 1
ATOM 1669 N N . LEU A 1 212 ? 8.282 14.396 -9.215 1.00 96.44 212 LEU A N 1
ATOM 1670 C CA . LEU A 1 212 ? 7.240 13.372 -9.105 1.00 96.44 212 LEU A CA 1
ATOM 1671 C C . LEU A 1 212 ? 5.851 14.001 -9.244 1.00 96.44 212 LEU A C 1
ATOM 1673 O O . LEU A 1 212 ? 4.973 13.406 -9.854 1.00 96.44 212 LEU A O 1
ATOM 1677 N N . ALA A 1 213 ? 5.671 15.228 -8.745 1.00 94.75 213 ALA A N 1
ATOM 1678 C CA . ALA A 1 213 ? 4.435 15.993 -8.898 1.00 94.75 213 ALA A CA 1
ATOM 1679 C C . ALA A 1 213 ? 4.121 16.351 -10.362 1.00 94.75 213 ALA A C 1
ATOM 1681 O O . ALA A 1 213 ? 2.960 16.560 -10.702 1.00 94.75 213 ALA A O 1
ATOM 1682 N N . ALA A 1 214 ? 5.138 16.392 -11.228 1.00 93.44 214 ALA A N 1
ATOM 1683 C CA . ALA A 1 214 ? 4.972 16.573 -12.667 1.00 93.44 214 ALA A CA 1
ATOM 1684 C C . ALA A 1 214 ? 4.256 15.395 -13.357 1.00 93.44 214 ALA A C 1
ATOM 1686 O O . ALA A 1 214 ? 3.763 15.568 -14.468 1.00 93.44 214 ALA A O 1
ATOM 1687 N N . ASP A 1 215 ? 4.191 14.217 -12.725 1.00 92.88 215 ASP A N 1
ATOM 1688 C CA . ASP A 1 215 ? 3.433 13.068 -13.219 1.00 92.88 215 ASP A CA 1
ATOM 1689 C C . ASP A 1 215 ? 1.996 13.114 -12.652 1.00 92.88 215 ASP A C 1
ATOM 1691 O O . ASP A 1 215 ? 1.802 12.894 -11.449 1.00 92.88 215 ASP A O 1
ATOM 1695 N N . PRO A 1 216 ? 0.963 13.401 -13.474 1.00 88.56 216 PRO A N 1
ATOM 1696 C CA . PRO A 1 216 ? -0.395 13.613 -12.973 1.00 88.56 216 PRO A CA 1
ATOM 1697 C C . PRO A 1 216 ? -0.995 12.382 -12.289 1.00 88.56 216 PRO A C 1
ATOM 1699 O O . PRO A 1 216 ? -1.833 12.524 -11.395 1.00 88.56 216 PRO A O 1
ATOM 1702 N N . ALA A 1 217 ? -0.584 11.174 -12.690 1.00 87.31 217 ALA A N 1
ATOM 1703 C CA . ALA A 1 217 ? -1.070 9.946 -12.075 1.00 87.31 217 ALA A CA 1
ATOM 1704 C C . ALA A 1 217 ? -0.515 9.781 -10.657 1.00 87.31 217 ALA A C 1
ATOM 1706 O O . ALA A 1 217 ? -1.280 9.504 -9.731 1.00 87.31 217 ALA A O 1
ATOM 1707 N N . ILE A 1 218 ? 0.788 10.021 -10.477 1.00 94.75 218 ILE A N 1
ATOM 1708 C CA . ILE A 1 218 ? 1.438 9.989 -9.161 1.00 94.75 218 ILE A CA 1
ATOM 1709 C C . ILE A 1 218 ? 0.889 11.103 -8.270 1.00 94.75 218 ILE A C 1
ATOM 1711 O O . ILE A 1 218 ? 0.512 10.831 -7.134 1.00 94.75 218 ILE A O 1
ATOM 1715 N N . ALA A 1 219 ? 0.773 12.336 -8.773 1.00 92.62 219 ALA A N 1
ATOM 1716 C CA . ALA A 1 219 ? 0.233 13.459 -8.001 1.00 92.62 219 ALA A CA 1
ATOM 1717 C C . ALA A 1 219 ? -1.181 13.167 -7.472 1.00 92.62 219 ALA A C 1
ATOM 1719 O O . ALA A 1 219 ? -1.506 13.441 -6.315 1.00 92.62 219 ALA A O 1
ATOM 1720 N N . LYS A 1 220 ? -2.014 12.543 -8.305 1.00 85.25 220 LYS A N 1
ATOM 1721 C CA . LYS A 1 220 ? -3.373 12.154 -7.941 1.00 85.25 220 LYS A CA 1
ATOM 1722 C C . LYS A 1 220 ? -3.423 11.010 -6.935 1.00 85.25 220 LYS A C 1
ATOM 1724 O O . LYS A 1 220 ? -4.193 11.079 -5.978 1.00 85.25 220 LYS A O 1
ATOM 1729 N N . ALA A 1 221 ? -2.618 9.970 -7.140 1.00 91.19 221 ALA A N 1
ATOM 1730 C CA . ALA A 1 221 ? -2.537 8.854 -6.208 1.00 91.19 221 ALA A CA 1
ATOM 1731 C C . ALA A 1 221 ? -1.969 9.309 -4.853 1.00 91.19 221 ALA A C 1
ATOM 1733 O O . ALA A 1 221 ? -2.517 8.947 -3.817 1.00 91.19 221 ALA A O 1
ATOM 1734 N N . GLN A 1 222 ? -0.964 10.192 -4.848 1.00 94.44 222 GLN A N 1
ATOM 1735 C CA . GLN A 1 222 ? -0.434 10.830 -3.643 1.00 94.44 222 GLN A CA 1
ATOM 1736 C C . GLN A 1 222 ? -1.527 11.577 -2.878 1.00 94.44 222 GLN A C 1
ATOM 1738 O O . GLN A 1 222 ? -1.635 11.393 -1.673 1.00 94.44 222 GLN A O 1
ATOM 1743 N N . ALA A 1 223 ? -2.359 12.382 -3.548 1.00 89.31 223 ALA A N 1
ATOM 1744 C CA . ALA A 1 223 ? -3.440 13.103 -2.876 1.00 89.31 223 ALA A CA 1
ATOM 1745 C C . ALA A 1 223 ? -4.429 12.151 -2.173 1.00 89.31 223 ALA A C 1
ATOM 1747 O O . ALA A 1 223 ? -4.849 12.419 -1.047 1.00 89.31 223 ALA A O 1
ATOM 1748 N N . ALA A 1 224 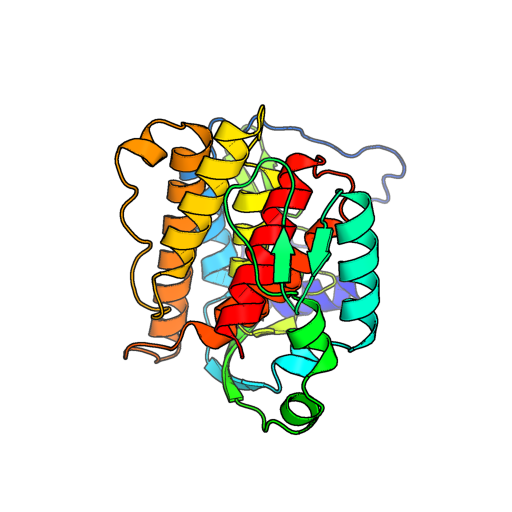? -4.765 11.019 -2.802 1.00 87.44 224 ALA A N 1
ATOM 1749 C CA . ALA A 1 224 ? -5.605 9.987 -2.191 1.00 87.44 224 ALA A CA 1
ATOM 1750 C C . ALA A 1 224 ? -4.901 9.273 -1.020 1.00 87.44 224 ALA A C 1
ATOM 1752 O O . ALA A 1 224 ? -5.510 9.069 0.030 1.00 87.44 224 ALA A O 1
ATOM 1753 N N . ILE A 1 225 ? -3.610 8.953 -1.162 1.00 92.94 225 ILE A N 1
ATOM 1754 C CA . ILE A 1 225 ? -2.795 8.349 -0.097 1.00 92.94 225 ILE A CA 1
ATOM 1755 C C . ILE A 1 225 ? -2.644 9.297 1.095 1.00 92.94 225 ILE A C 1
ATOM 1757 O O . ILE A 1 225 ? -2.721 8.843 2.233 1.00 92.94 225 ILE A O 1
ATOM 1761 N N . THR A 1 226 ? -2.494 10.605 0.875 1.00 93.06 226 THR A N 1
ATOM 1762 C CA . THR A 1 226 ? -2.482 11.598 1.957 1.00 93.06 226 THR A CA 1
ATOM 1763 C C . THR A 1 226 ? -3.774 11.521 2.769 1.00 93.06 226 THR A C 1
ATOM 1765 O O . THR A 1 226 ? -3.708 11.373 3.982 1.00 93.06 226 THR A O 1
ATOM 1768 N N . ILE A 1 227 ? -4.941 11.489 2.114 1.00 89.00 227 ILE A N 1
ATOM 1769 C CA . ILE A 1 227 ? -6.236 11.357 2.805 1.00 89.00 227 ILE A CA 1
ATOM 1770 C C . ILE A 1 227 ? -6.314 10.044 3.606 1.00 89.00 227 ILE A C 1
ATOM 1772 O O . ILE A 1 227 ? -6.807 10.036 4.735 1.00 89.00 227 ILE A O 1
ATOM 1776 N N . LEU A 1 228 ? -5.825 8.935 3.043 1.00 90.31 228 LEU A N 1
ATOM 1777 C CA . LEU A 1 228 ? -5.773 7.640 3.729 1.00 90.31 228 LEU A CA 1
ATOM 1778 C C . LEU A 1 228 ? -4.863 7.655 4.959 1.00 90.31 228 LEU A C 1
ATOM 1780 O O . LEU A 1 228 ? -5.230 7.117 6.004 1.00 90.31 228 LEU A O 1
ATOM 1784 N N . ARG A 1 229 ? -3.683 8.267 4.850 1.00 93.06 229 ARG A N 1
ATOM 1785 C CA . ARG A 1 229 ? -2.720 8.363 5.953 1.00 93.06 229 ARG A CA 1
ATOM 1786 C C . ARG A 1 229 ? -3.182 9.346 7.029 1.00 93.06 229 ARG A C 1
ATOM 1788 O O . ARG A 1 229 ? -2.968 9.068 8.205 1.00 93.06 229 ARG A O 1
ATOM 1795 N N . ASP A 1 230 ? -3.907 10.400 6.661 1.00 91.00 230 ASP A N 1
ATOM 1796 C CA . ASP A 1 230 ? -4.567 11.298 7.615 1.00 91.00 230 ASP A CA 1
ATOM 1797 C C . ASP A 1 230 ? -5.689 10.576 8.375 1.00 91.00 230 ASP A C 1
ATOM 1799 O O . ASP A 1 230 ? -5.801 10.705 9.596 1.00 91.00 230 ASP A O 1
ATOM 1803 N N . LEU A 1 231 ? -6.502 9.768 7.678 1.00 88.88 231 LEU A N 1
ATOM 1804 C CA . LEU A 1 231 ? -7.498 8.906 8.319 1.00 88.88 231 LEU A CA 1
ATOM 1805 C C . LEU A 1 231 ? -6.827 7.921 9.281 1.00 88.88 231 LEU A C 1
ATOM 1807 O O . LEU A 1 231 ? -7.271 7.800 10.421 1.00 88.88 231 LEU A O 1
ATOM 1811 N N . ARG A 1 232 ? -5.755 7.250 8.839 1.00 91.69 232 ARG A N 1
ATOM 1812 C CA . ARG A 1 232 ? -4.962 6.343 9.677 1.00 91.69 232 ARG A CA 1
ATOM 1813 C C . ARG A 1 232 ? -4.506 7.059 10.944 1.00 91.69 232 ARG A C 1
ATOM 1815 O O . ARG A 1 232 ? -4.782 6.580 12.035 1.00 91.69 232 ARG A O 1
ATOM 1822 N N . ALA A 1 233 ? -3.845 8.207 10.810 1.00 92.38 233 ALA A N 1
ATOM 1823 C CA . ALA A 1 233 ? -3.335 8.962 11.949 1.00 92.38 233 ALA A CA 1
ATOM 1824 C C . ALA A 1 233 ? -4.459 9.378 12.913 1.00 92.38 233 ALA A C 1
ATOM 1826 O O . ALA A 1 233 ? -4.284 9.269 14.124 1.00 92.38 233 ALA A O 1
ATOM 1827 N N . ALA A 1 234 ? -5.621 9.797 12.400 1.00 89.12 234 ALA A N 1
ATOM 1828 C CA . ALA A 1 234 ? -6.787 10.102 13.229 1.00 89.12 234 ALA A CA 1
ATOM 1829 C C . ALA A 1 234 ? -7.293 8.864 13.993 1.00 89.12 234 ALA A C 1
ATOM 1831 O O . ALA A 1 234 ? -7.434 8.926 15.209 1.00 89.12 234 ALA A O 1
ATOM 1832 N N . MET A 1 235 ? -7.466 7.724 13.314 1.00 88.69 235 MET A N 1
ATOM 1833 C CA . MET A 1 235 ? -7.900 6.465 13.938 1.00 88.69 235 MET A CA 1
ATOM 1834 C C . MET A 1 235 ? -6.944 5.994 15.039 1.00 88.69 235 MET A C 1
ATOM 1836 O O . MET A 1 235 ? -7.381 5.519 16.084 1.00 88.69 235 MET A O 1
ATOM 1840 N N . LEU A 1 236 ? -5.635 6.125 14.812 1.00 90.81 236 LEU A N 1
ATOM 1841 C CA . LEU A 1 236 ? -4.617 5.764 15.797 1.00 90.81 236 LEU A CA 1
ATOM 1842 C C . LEU A 1 236 ? -4.672 6.683 17.025 1.00 90.81 236 LEU A C 1
ATOM 1844 O O . LEU A 1 236 ? -4.620 6.197 18.154 1.00 90.81 236 LEU A O 1
ATOM 1848 N N . ARG A 1 237 ? -4.841 7.995 16.819 1.00 90.69 237 ARG A N 1
ATOM 1849 C CA . ARG A 1 237 ? -4.998 8.962 17.917 1.00 90.69 237 ARG A CA 1
ATOM 1850 C C . ARG A 1 237 ? -6.268 8.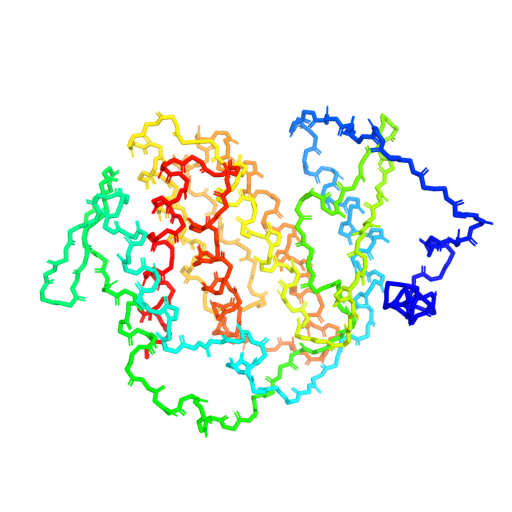705 18.725 1.00 90.69 237 ARG A C 1
ATOM 1852 O O . ARG A 1 237 ? -6.201 8.732 19.951 1.00 90.69 237 ARG A O 1
ATOM 1859 N N . ASP A 1 238 ? -7.380 8.397 18.060 1.00 86.38 238 ASP A N 1
ATOM 1860 C CA . ASP A 1 238 ? -8.648 8.048 18.713 1.00 86.38 238 ASP A CA 1
ATOM 1861 C C . ASP A 1 238 ? -8.527 6.758 19.549 1.00 86.38 238 ASP A C 1
ATOM 1863 O O . ASP A 1 238 ? -9.185 6.624 20.579 1.00 86.38 238 ASP A O 1
ATOM 1867 N N . ALA A 1 239 ? -7.625 5.847 19.165 1.00 86.81 239 ALA A N 1
ATOM 1868 C CA . ALA A 1 239 ? -7.272 4.649 19.932 1.00 86.81 239 ALA A CA 1
ATOM 1869 C C . ALA A 1 239 ? -6.317 4.913 21.117 1.00 86.81 239 ALA A C 1
ATOM 1871 O O . ALA A 1 239 ? -5.880 3.971 21.778 1.00 86.81 239 ALA A O 1
ATOM 1872 N N . GLY A 1 240 ? -5.956 6.174 21.378 1.00 88.62 240 GLY A N 1
ATOM 1873 C CA . GLY A 1 240 ? -5.027 6.571 22.440 1.00 88.62 240 GLY A CA 1
ATOM 1874 C C . GLY A 1 240 ? -3.543 6.504 22.057 1.00 88.62 240 GLY A C 1
ATOM 1875 O O . GLY A 1 240 ? -2.685 6.753 22.904 1.00 88.62 240 GLY A O 1
ATOM 1876 N N . LEU A 1 241 ? -3.210 6.211 20.794 1.00 88.25 241 LEU A N 1
ATOM 1877 C CA . LEU A 1 241 ? -1.831 6.169 20.298 1.00 88.25 241 LEU A CA 1
ATOM 1878 C C . LEU A 1 241 ? -1.426 7.562 19.790 1.00 88.25 241 LEU A C 1
ATOM 1880 O O . LEU A 1 241 ? -1.680 7.922 18.641 1.00 88.25 241 LEU A O 1
ATOM 1884 N N . ALA A 1 242 ? -0.828 8.374 20.667 1.00 81.88 242 ALA A N 1
ATOM 1885 C CA . ALA A 1 242 ? -0.493 9.776 20.375 1.00 81.88 242 ALA A CA 1
ATOM 1886 C C . ALA A 1 242 ? 1.012 10.067 20.200 1.00 81.88 242 ALA A C 1
ATOM 1888 O O . ALA A 1 242 ? 1.364 11.154 19.735 1.00 81.88 242 ALA A O 1
ATOM 1889 N N . ALA A 1 243 ? 1.885 9.123 20.564 1.00 86.38 243 ALA A N 1
ATOM 1890 C CA . ALA A 1 243 ? 3.334 9.202 20.361 1.00 86.38 243 ALA A CA 1
ATOM 1891 C C . ALA A 1 243 ? 3.740 8.554 19.022 1.00 86.38 243 ALA A C 1
ATOM 1893 O O . ALA A 1 243 ? 2.986 7.705 18.540 1.00 86.38 243 ALA A O 1
ATOM 1894 N N . PRO A 1 244 ? 4.906 8.911 18.439 1.00 85.06 244 PRO A N 1
ATOM 1895 C CA . PRO A 1 244 ? 5.387 8.309 17.198 1.00 85.06 244 PRO A CA 1
ATOM 1896 C C . PRO A 1 244 ? 5.276 6.784 17.219 1.00 85.06 244 PRO A C 1
ATOM 1898 O O . PRO A 1 244 ? 5.773 6.127 18.139 1.00 85.06 244 PRO A O 1
ATOM 1901 N N . LEU A 1 245 ? 4.594 6.230 16.218 1.00 87.00 245 LEU A N 1
ATOM 1902 C CA . LEU A 1 245 ? 4.255 4.812 16.155 1.00 87.00 245 LEU A CA 1
ATOM 1903 C C . LEU A 1 245 ? 4.993 4.174 14.989 1.00 87.00 245 LEU A C 1
ATOM 1905 O O . LEU A 1 245 ? 4.774 4.553 13.843 1.00 87.00 245 LEU A O 1
ATOM 1909 N N . SER A 1 246 ? 5.813 3.159 15.265 1.00 89.62 246 SER A N 1
ATOM 1910 C CA . SER A 1 246 ? 6.567 2.466 14.219 1.00 89.62 246 SER A CA 1
ATOM 1911 C C . SER A 1 246 ? 5.671 2.012 13.059 1.00 89.62 246 SER A C 1
ATOM 1913 O O . SER A 1 246 ? 4.657 1.332 13.247 1.00 89.62 246 SER A O 1
ATOM 1915 N N . ALA A 1 247 ? 6.086 2.315 11.832 1.00 91.75 247 ALA A N 1
ATOM 1916 C CA . ALA A 1 247 ? 5.426 1.890 10.603 1.00 91.75 247 ALA A CA 1
ATOM 1917 C C . ALA A 1 247 ? 5.547 0.386 10.323 1.00 91.75 247 ALA A C 1
ATOM 1919 O O . ALA A 1 247 ? 4.930 -0.108 9.380 1.00 91.75 247 ALA A O 1
ATOM 1920 N N . ARG A 1 248 ? 6.265 -0.377 11.157 1.00 91.06 248 ARG A N 1
ATOM 1921 C CA . ARG A 1 248 ? 6.511 -1.809 10.958 1.00 91.06 248 ARG A CA 1
ATOM 1922 C C . ARG A 1 248 ? 5.236 -2.619 10.692 1.00 91.06 248 ARG A C 1
ATOM 1924 O O . ARG A 1 248 ? 5.198 -3.409 9.750 1.00 91.06 248 ARG A O 1
ATOM 1931 N N . HIS A 1 249 ? 4.186 -2.443 11.496 1.00 90.62 249 HIS A N 1
ATOM 1932 C CA . HIS A 1 249 ? 2.931 -3.195 11.325 1.00 90.62 249 HIS A CA 1
ATOM 1933 C C . HIS A 1 249 ? 2.185 -2.805 10.047 1.00 90.62 249 HIS A C 1
ATOM 1935 O O . HIS A 1 249 ? 1.546 -3.649 9.413 1.00 90.62 249 HIS A O 1
ATOM 1941 N N . TYR A 1 250 ? 2.313 -1.542 9.638 1.00 94.12 250 TYR A N 1
ATOM 1942 C CA . TYR A 1 250 ? 1.795 -1.049 8.367 1.00 94.12 250 TYR A CA 1
ATOM 1943 C C . TYR A 1 250 ? 2.588 -1.607 7.180 1.00 94.12 250 TYR A C 1
ATOM 1945 O O . TYR A 1 250 ? 1.998 -2.016 6.183 1.00 94.12 250 TYR A O 1
ATOM 1953 N N . TRP A 1 251 ? 3.914 -1.714 7.291 1.00 94.62 251 TRP A N 1
ATOM 1954 C CA . TRP A 1 251 ? 4.755 -2.343 6.271 1.00 94.62 251 TRP A CA 1
ATOM 1955 C C . TRP A 1 251 ? 4.475 -3.836 6.116 1.00 94.62 251 TRP A C 1
ATOM 1957 O O . TRP A 1 251 ? 4.485 -4.322 4.991 1.00 94.62 251 TRP A O 1
ATOM 1967 N N . LEU A 1 252 ? 4.167 -4.562 7.197 1.00 93.81 252 LEU A N 1
ATOM 1968 C CA . LEU A 1 252 ? 3.705 -5.953 7.096 1.00 93.81 252 LEU A CA 1
ATOM 1969 C C . LEU A 1 252 ? 2.415 -6.046 6.267 1.00 93.81 252 LEU A C 1
ATOM 1971 O O . LEU A 1 252 ? 2.326 -6.873 5.363 1.00 93.81 252 LEU A O 1
ATOM 1975 N N . ALA A 1 253 ? 1.451 -5.155 6.515 1.00 95.69 253 ALA A N 1
ATOM 1976 C CA . ALA A 1 253 ? 0.227 -5.070 5.719 1.00 95.69 253 ALA A CA 1
ATOM 1977 C C . ALA A 1 253 ? 0.534 -4.796 4.237 1.00 95.69 253 ALA A C 1
ATOM 1979 O O . ALA A 1 253 ? 0.063 -5.506 3.349 1.00 95.69 253 ALA A O 1
ATOM 1980 N N . GLN A 1 254 ? 1.372 -3.792 3.966 1.00 97.25 254 GLN A N 1
ATOM 1981 C CA . GLN A 1 254 ? 1.757 -3.429 2.605 1.00 97.25 254 GLN A CA 1
ATOM 1982 C C . GLN A 1 254 ? 2.527 -4.548 1.898 1.00 97.25 254 GLN A C 1
ATOM 1984 O O . GLN A 1 254 ? 2.284 -4.773 0.719 1.00 97.25 254 GLN A O 1
ATOM 1989 N N . LEU A 1 255 ? 3.407 -5.278 2.596 1.00 95.88 255 LEU A N 1
ATOM 1990 C CA . LEU A 1 255 ? 4.163 -6.400 2.027 1.00 95.88 255 LEU A CA 1
ATOM 1991 C C . LEU A 1 255 ? 3.214 -7.519 1.610 1.00 95.88 255 LEU A C 1
ATOM 1993 O O . LEU A 1 255 ? 3.354 -8.085 0.526 1.00 95.88 255 LEU A O 1
ATOM 1997 N N . ARG A 1 256 ? 2.217 -7.818 2.453 1.00 95.19 256 ARG A N 1
ATOM 1998 C CA . ARG A 1 256 ? 1.192 -8.819 2.149 1.00 95.19 256 ARG A CA 1
ATOM 1999 C C . ARG A 1 256 ? 0.437 -8.480 0.867 1.00 95.19 256 ARG A C 1
ATOM 2001 O O . ARG A 1 256 ? 0.193 -9.385 0.067 1.00 95.19 256 ARG A O 1
ATOM 2008 N N . TYR A 1 257 ? 0.047 -7.220 0.681 1.00 97.00 257 TYR A N 1
ATOM 2009 C CA . TYR A 1 257 ? -0.762 -6.810 -0.467 1.00 97.00 257 TYR A CA 1
ATOM 2010 C C . TYR A 1 257 ? 0.055 -6.567 -1.738 1.00 97.00 257 TYR A C 1
ATOM 2012 O O . TYR A 1 257 ? -0.382 -6.986 -2.813 1.00 97.00 257 TYR A O 1
ATOM 2020 N N . SER A 1 258 ? 1.267 -6.015 -1.637 1.00 97.62 258 SER A N 1
ATOM 2021 C CA . SER A 1 258 ? 2.141 -5.846 -2.803 1.00 97.62 258 SER A CA 1
ATOM 2022 C C . SER A 1 258 ? 2.541 -7.203 -3.386 1.00 97.62 258 SER A C 1
ATOM 2024 O O . SER A 1 258 ? 2.429 -7.409 -4.595 1.00 97.62 258 SER A O 1
ATOM 2026 N N . ALA A 1 259 ? 2.856 -8.187 -2.536 1.00 95.94 259 ALA A N 1
ATOM 2027 C CA . ALA A 1 259 ? 3.103 -9.558 -2.977 1.00 95.94 259 ALA A CA 1
ATOM 2028 C C . ALA A 1 259 ? 1.846 -10.219 -3.573 1.00 95.94 259 ALA A C 1
ATOM 2030 O O . ALA A 1 259 ? 1.942 -10.979 -4.536 1.00 95.94 259 ALA A O 1
ATOM 2031 N N . HIS A 1 260 ? 0.658 -9.930 -3.029 1.00 94.69 260 HIS A N 1
ATOM 2032 C CA . HIS A 1 260 ? -0.602 -10.467 -3.556 1.00 94.69 260 HIS A CA 1
ATOM 2033 C C . HIS A 1 260 ? -0.918 -9.931 -4.956 1.00 94.69 260 HIS A C 1
ATOM 2035 O O . HIS A 1 260 ? -1.361 -10.689 -5.818 1.00 94.69 260 HIS A O 1
ATOM 2041 N N . THR A 1 261 ? -0.612 -8.656 -5.202 1.00 96.12 261 THR A N 1
ATOM 2042 C CA . THR A 1 261 ? -0.856 -7.982 -6.486 1.00 96.12 261 THR A CA 1
ATOM 2043 C C . THR A 1 261 ? -0.132 -8.653 -7.654 1.00 96.12 261 THR A C 1
ATOM 2045 O O . THR A 1 261 ? -0.599 -8.612 -8.788 1.00 96.12 261 THR A O 1
ATOM 2048 N N . LEU A 1 262 ? 0.969 -9.367 -7.394 1.00 96.00 262 LEU A N 1
ATOM 2049 C CA . LEU A 1 262 ? 1.669 -10.159 -8.411 1.00 96.00 262 LEU A CA 1
ATOM 2050 C C . LEU A 1 262 ? 0.762 -11.195 -9.099 1.00 96.00 262 LEU A C 1
ATOM 2052 O O . LEU A 1 262 ? 1.044 -11.610 -10.221 1.00 96.00 262 LEU A O 1
ATOM 2056 N N . THR A 1 263 ? -0.323 -11.598 -8.434 1.00 93.12 263 THR A N 1
ATOM 2057 C CA . THR A 1 263 ? -1.288 -12.590 -8.925 1.00 93.12 263 THR A CA 1
ATOM 2058 C C . THR A 1 263 ? -2.546 -11.992 -9.551 1.00 93.12 263 THR A C 1
ATOM 2060 O O . THR A 1 263 ? -3.381 -12.758 -10.010 1.00 93.12 263 THR A O 1
ATOM 2063 N N . PHE A 1 264 ? -2.698 -10.665 -9.569 1.00 90.00 264 PHE A N 1
ATOM 2064 C CA . PHE A 1 264 ? -3.906 -10.008 -10.080 1.00 90.00 264 PHE A CA 1
ATOM 2065 C C . PHE A 1 264 ? -3.882 -9.913 -11.604 1.00 90.00 264 PHE A C 1
ATOM 2067 O O . PHE A 1 264 ? -2.833 -9.644 -12.192 1.00 90.00 264 PHE A O 1
ATOM 2074 N N . ASP A 1 265 ? -5.024 -10.120 -12.250 1.00 86.44 265 ASP A N 1
ATOM 2075 C CA . ASP A 1 265 ? -5.136 -10.069 -13.713 1.00 86.44 265 ASP A CA 1
ATOM 2076 C C . ASP A 1 265 ? -5.322 -8.633 -14.221 1.00 86.44 265 ASP A C 1
ATOM 2078 O O . ASP A 1 265 ? -4.965 -8.312 -15.353 1.00 86.44 265 ASP A O 1
ATOM 2082 N N . GLU A 1 266 ? -5.814 -7.743 -13.362 1.00 83.25 266 GLU A N 1
ATOM 2083 C CA . GLU A 1 266 ? -6.045 -6.328 -13.642 1.00 83.25 266 GLU A CA 1
ATOM 2084 C C . GLU A 1 266 ? -4.747 -5.519 -13.752 1.00 83.25 266 GLU A C 1
ATOM 2086 O O . GLU A 1 266 ? -4.754 -4.435 -14.338 1.00 83.25 266 GLU A O 1
ATOM 2091 N N . SER A 1 267 ? -3.647 -6.026 -13.184 1.00 89.31 267 SER A N 1
ATOM 2092 C CA . SER A 1 267 ? -2.338 -5.374 -13.216 1.00 89.31 267 SER A CA 1
ATOM 2093 C C . SER A 1 267 ? -1.529 -5.794 -14.440 1.00 89.31 267 SER A C 1
ATOM 2095 O O . SER A 1 267 ? -1.258 -6.980 -14.655 1.00 89.31 267 SER A O 1
ATOM 2097 N N . ASP A 1 268 ? -1.046 -4.810 -15.197 1.00 93.31 268 ASP A N 1
ATOM 2098 C CA . ASP A 1 268 ? -0.126 -5.057 -16.305 1.00 93.31 268 ASP A CA 1
ATOM 2099 C C . ASP A 1 268 ? 1.281 -5.487 -15.830 1.00 93.31 268 ASP A C 1
ATOM 2101 O O . ASP A 1 268 ? 1.615 -5.491 -14.641 1.00 93.31 268 ASP A O 1
ATOM 2105 N N . VAL A 1 269 ? 2.147 -5.856 -16.779 1.00 97.19 269 VAL A N 1
ATOM 2106 C CA . VAL A 1 269 ? 3.514 -6.321 -16.483 1.00 97.19 269 VAL A CA 1
ATOM 2107 C C . VAL A 1 269 ? 4.336 -5.279 -15.712 1.00 97.19 269 VAL A C 1
ATOM 2109 O O . VAL A 1 269 ? 5.095 -5.647 -14.813 1.00 97.19 269 VAL A O 1
ATOM 2112 N N . ARG A 1 270 ? 4.220 -3.984 -16.031 1.00 97.56 270 ARG A N 1
ATOM 2113 C CA . ARG A 1 270 ? 4.972 -2.929 -15.334 1.00 97.56 270 ARG A CA 1
ATOM 2114 C C . ARG A 1 270 ? 4.394 -2.663 -13.953 1.00 97.56 270 ARG A C 1
ATOM 2116 O O . ARG A 1 270 ? 5.162 -2.489 -13.013 1.00 97.56 270 ARG A O 1
ATOM 2123 N N . GLN A 1 271 ? 3.079 -2.717 -13.795 1.00 97.38 271 GLN A N 1
ATOM 2124 C CA . GLN A 1 271 ? 2.412 -2.629 -12.498 1.00 97.38 271 GLN A CA 1
ATOM 2125 C C . GLN A 1 271 ? 2.808 -3.788 -11.574 1.00 97.38 271 GLN A C 1
ATOM 2127 O O . GLN A 1 271 ? 3.154 -3.565 -10.413 1.00 97.38 271 GLN A O 1
ATOM 2132 N N . LYS A 1 272 ? 2.892 -5.014 -12.102 1.00 98.25 272 LYS A N 1
ATOM 2133 C CA . LYS A 1 272 ? 3.416 -6.172 -11.359 1.00 98.25 272 LYS A CA 1
ATOM 2134 C C . LYS A 1 272 ? 4.896 -6.018 -11.009 1.00 98.25 272 LYS A C 1
ATOM 2136 O O . LYS A 1 272 ? 5.299 -6.362 -9.902 1.00 98.25 272 LYS A O 1
ATOM 2141 N N . ARG A 1 273 ? 5.717 -5.453 -11.901 1.00 98.44 273 ARG A N 1
ATOM 2142 C CA . ARG A 1 273 ? 7.122 -5.111 -11.595 1.00 98.44 273 ARG A CA 1
ATOM 2143 C C . ARG A 1 273 ? 7.235 -4.045 -10.508 1.00 98.44 273 ARG A C 1
ATOM 2145 O O . ARG A 1 273 ? 8.105 -4.158 -9.647 1.00 98.44 273 ARG A O 1
ATOM 2152 N N . PHE A 1 274 ? 6.342 -3.057 -10.505 1.00 98.50 274 PHE A N 1
ATOM 2153 C CA . PHE A 1 274 ? 6.267 -2.061 -9.442 1.00 98.50 274 PHE A CA 1
ATOM 2154 C C . PHE A 1 274 ? 5.914 -2.713 -8.094 1.00 98.50 274 PHE A C 1
ATOM 2156 O O . PHE A 1 274 ? 6.626 -2.512 -7.107 1.00 98.50 274 PHE A O 1
ATOM 2163 N N . ALA A 1 275 ? 4.892 -3.571 -8.068 1.00 98.38 275 ALA A N 1
ATOM 2164 C CA . ALA A 1 275 ? 4.507 -4.334 -6.881 1.00 98.38 275 ALA A CA 1
ATOM 2165 C C . ALA A 1 275 ? 5.635 -5.261 -6.386 1.00 98.38 275 ALA A C 1
ATOM 2167 O O . ALA A 1 275 ? 5.880 -5.355 -5.181 1.00 98.38 275 ALA A O 1
ATOM 2168 N N . LEU A 1 276 ? 6.382 -5.891 -7.299 1.00 98.31 276 LEU A N 1
ATOM 2169 C CA . LEU A 1 276 ? 7.543 -6.725 -6.975 1.00 98.31 276 LEU A CA 1
ATOM 2170 C C . LEU A 1 276 ? 8.670 -5.907 -6.331 1.00 98.31 276 LEU A C 1
ATOM 2172 O O . LEU A 1 276 ? 9.226 -6.323 -5.313 1.00 98.31 276 LEU A O 1
ATOM 2176 N N . ALA A 1 277 ? 8.992 -4.740 -6.894 1.00 98.25 277 ALA A N 1
ATOM 2177 C CA . ALA A 1 277 ? 9.988 -3.838 -6.327 1.00 98.25 277 ALA A CA 1
ATOM 2178 C C . ALA A 1 277 ? 9.572 -3.362 -4.924 1.00 98.25 277 ALA A C 1
ATOM 2180 O O . ALA A 1 277 ? 10.376 -3.439 -3.998 1.00 98.25 277 ALA A O 1
ATOM 2181 N N . SER A 1 278 ? 8.309 -2.959 -4.734 1.00 98.19 278 SER A N 1
ATOM 2182 C CA . SER A 1 278 ? 7.763 -2.610 -3.412 1.00 98.19 278 SER A CA 1
ATOM 2183 C C . SER A 1 278 ? 7.853 -3.782 -2.426 1.00 98.19 278 SER A C 1
ATOM 2185 O O . SER A 1 278 ? 8.347 -3.606 -1.312 1.00 98.19 278 SER A O 1
ATOM 2187 N N . THR A 1 279 ? 7.483 -4.997 -2.851 1.00 97.56 279 THR A N 1
ATOM 2188 C CA . THR A 1 279 ? 7.603 -6.221 -2.036 1.00 97.56 279 THR A CA 1
ATOM 2189 C C . THR A 1 279 ? 9.036 -6.412 -1.544 1.00 97.56 279 THR A C 1
ATOM 2191 O O . THR A 1 279 ? 9.253 -6.689 -0.366 1.00 97.56 279 THR A O 1
ATOM 2194 N N . ALA A 1 280 ? 10.023 -6.235 -2.425 1.00 96.75 280 ALA A N 1
ATOM 2195 C CA . ALA A 1 280 ? 11.433 -6.364 -2.079 1.00 96.75 280 ALA A CA 1
ATOM 2196 C C . ALA A 1 280 ? 11.920 -5.263 -1.120 1.00 96.75 280 ALA A C 1
ATOM 2198 O O . ALA A 1 280 ? 12.631 -5.567 -0.163 1.00 96.75 280 ALA A O 1
ATOM 2199 N N . LEU A 1 281 ? 11.495 -4.010 -1.319 1.00 96.94 281 LEU A N 1
ATOM 2200 C CA . LEU A 1 281 ? 11.826 -2.892 -0.426 1.00 96.94 281 LEU A CA 1
ATOM 2201 C C . LEU A 1 281 ? 11.250 -3.078 0.980 1.00 96.94 281 LEU A C 1
ATOM 2203 O O . LEU A 1 281 ? 11.937 -2.850 1.975 1.00 96.94 281 LEU A O 1
ATOM 2207 N N . LEU A 1 282 ? 9.994 -3.510 1.069 1.00 95.69 282 LEU A N 1
ATOM 2208 C CA . LEU A 1 282 ? 9.337 -3.805 2.339 1.00 95.69 282 LEU A CA 1
ATOM 2209 C C . LEU A 1 282 ? 9.994 -5.005 3.028 1.00 95.69 282 LEU A C 1
ATOM 2211 O O . LEU A 1 282 ? 10.249 -4.959 4.230 1.00 95.69 282 LEU A O 1
ATOM 2215 N N . ALA A 1 283 ? 10.318 -6.055 2.267 1.00 92.69 283 ALA A N 1
ATOM 2216 C CA . ALA A 1 283 ? 11.002 -7.239 2.776 1.00 92.69 283 ALA A CA 1
ATOM 2217 C C . ALA A 1 283 ? 12.384 -6.901 3.350 1.00 92.69 283 ALA A C 1
ATOM 2219 O O . ALA A 1 283 ? 12.764 -7.464 4.370 1.00 92.69 283 ALA A O 1
ATOM 2220 N N . GLU A 1 284 ? 13.126 -5.991 2.717 1.00 91.94 284 GLU A N 1
ATOM 2221 C CA . GLU A 1 284 ? 14.425 -5.511 3.196 1.00 91.94 284 GLU A CA 1
ATOM 2222 C C . GLU A 1 284 ? 14.303 -4.749 4.521 1.00 91.94 284 GLU A C 1
ATOM 2224 O O . GLU A 1 284 ? 15.060 -5.011 5.450 1.00 91.94 284 GLU A O 1
ATOM 2229 N N . ARG A 1 285 ? 13.311 -3.863 4.639 1.00 90.31 285 ARG A N 1
ATOM 2230 C CA . ARG A 1 285 ? 13.080 -3.044 5.843 1.00 90.31 285 ARG A CA 1
ATOM 2231 C C . ARG A 1 285 ? 12.585 -3.823 7.050 1.00 90.31 285 ARG A C 1
ATOM 2233 O O . ARG A 1 285 ? 12.776 -3.392 8.180 1.00 90.31 285 ARG A O 1
ATOM 2240 N N . LEU A 1 286 ? 11.905 -4.939 6.812 1.00 88.38 286 LEU A N 1
ATOM 2241 C CA . LEU A 1 286 ? 11.330 -5.779 7.861 1.00 88.38 286 LEU A CA 1
ATOM 2242 C C . LEU A 1 286 ? 12.310 -6.825 8.421 1.00 88.38 286 LEU A C 1
ATOM 2244 O O . LEU A 1 286 ? 11.892 -7.643 9.247 1.00 88.38 286 LEU A O 1
ATOM 2248 N N . ARG A 1 287 ? 13.568 -6.836 7.963 1.00 75.44 287 ARG A N 1
ATOM 2249 C CA . ARG A 1 287 ? 14.591 -7.801 8.400 1.00 75.44 287 ARG A CA 1
ATOM 2250 C C . ARG A 1 287 ? 15.128 -7.558 9.802 1.00 75.44 287 ARG A C 1
ATOM 2252 O O . ARG A 1 287 ? 15.236 -6.388 10.213 1.00 75.44 287 ARG A O 1
#

Secondary structure (DSSP, 8-state):
-HHHHHHHHHHHHHGGGS---------TT-------GGGHHHHHHHHIIIIIHHHTTT-EEEEE-HHHHTT--HHHHHHHHHHHHHTT-EEETTEEE-TT--SEEE-THHHHHS-STTTTPPPEEEEEEEE-SS--GGGEEE-TT--EEE--GGG-EEEETTHHHHHHHHHHHHTSS---SHHHHHHHHHHHHHHHS--BTTSPPPPPPHHHHTSHHHHHHHHHHHHHHHHHHHHHHHTT--S--BTHHHHHHHHHHHHHHTT-SSS-HHHHHHHHHHHHHHHHHT-

Sequence (287 aa):
AKERAAVESIENALGFVSPRMAEFADLETLGAIKYQFAAVQALFQNVVQRVMRRLYQKTTVDRLQLHQYYEFQPRYGGKTLAIARELGAKFGAGRMTVPGVAGDFQDPAGFYAARPDWLGREAEEVPCGWIHGDLNLANILLDETGNTWMIDYVWTRVGHAVQDIAKLENDLKFIKVPLADDPALQRAIDWERLLLADDDQLAPAPALPARLAADPAIAKAQAAITILRDLRAAMLRDAGLAAPLSARHYWLAQLRYSAHTLTFDESDVRQKRFALASTALLAERLR